Protein 9IRZ (pdb70)

Solvent-accessible surface area: 10036 Å² total; per-residue (Å²): 54,87,62,77,21,1,58,5,85,2,4,41,1,0,24,0,2,51,127,114,47,38,41,63,29,0,1,118,72,67,64,130,91,68,82,19,4,33,144,36,2,93,88,4,19,127,89,6,128,9,59,0,26,60,199,128,134,57,127,19,32,102,5,0,95,47,0,2,82,74,0,76,97,9,18,125,30,2,73,120,1,30,81,36,2,71,30,44,2,149,146,76,154,40,166,178,181,14,6,46,4,33,0,4,4,0,0,7,0,0,48,105,138,18,45,30,66,37,0,2,120,51,11,69,99,99,65,78,29,0,45,147,27,4,91,88,0,43,91,83,9,44,20,76,0,2,74,120,126,96,19,157,22,36,101,0,0,99,46,0,3,86,81,0,76,101,11,0,126,34,2,32,127,1,2,83,41,0,45,45,44,22,184,149,129

Nearest PDB structures (foldseek):
  4ihs-assembly1_B  TM=9.199E-01  e=3.749E-06  Acinetobacter baylyi ADP1
  7trv-assembly1_B  TM=8.944E-01  e=1.710E-05  Yersinia pestis CO92
  3t1b-assembly1_D  TM=8.530E-01  e=1.840E-04  Vibrio cholerae
  3isp-assembly1_A-2  TM=7.578E-01  e=2.559E-04  Mycobacterium tuberculosis H37Rv
  5ydw-assembly1_A-2  TM=8.398E-01  e=6.935E-03  Salmonella enterica subsp. enterica serovar Typhimurium

GO terms:
  GO:0001216 DNA-binding transcription activator activity (F, IDA)
  GO:2000144 positive regulation of DNA-templated transcription initiation (P, IDA)

Secondary structure (DSSP, 8-state):
----S--HHHHHHHHHHHHHSSHHHHHHHHTS-HHHHHHHHHHHHHHHT---B------B-HHHHHHHHHHHHHHHHHHHHHHHHHHHHHHTT---/----HHHHHHHHHHHHHSSHHHHHHHHTS-HHHHHHHHHHHHHHHTS--EEE--EEE-HHHHHHHHHHHHHHHHHHHHHHHHHHHHHH-

Organism: Escherichia coli (strain K12) (NCBI:txid83333)

Foldseek 3Di:
DDPPLDDLVLLLLLQLCVVVQHLCRSCVVVVHHSVVNVVSQVSSCVSVVHDFFDPVSTHGDPVVVVCNPVSVVVVVVVVVVVVVVVVVCVVVVHDD/DLPDLVLLLLLQLLLVQQHLCRSCVVVVHDSVVNVVSVVVVCVVVVHAAWDHPSIGGDPVNVCSNVVSVVVNVVVVVVVVVVVVVVVVD

Structure (mmCIF, N/CA/C/O backbone):
data_9IRZ
#
_entry.id   9IRZ
#
_cell.length_a   117.157
_cell.length_b   117.157
_cell.length_c   35.092
_cell.angle_alpha   90.000
_cell.angle_beta   90.000
_cell.angle_gamma   120.000
#
_symmetry.space_group_name_H-M   'H 3'
#
loop_
_entity.id
_entity.type
_entity.pdbx_description
1 polymer 'Probable HTH-type transcriptional regulator YhaJ'
2 non-polymer 'PHOSPHATE ION'
3 non-polymer 'CHLORIDE ION'
4 water water
#
loop_
_atom_site.group_PDB
_atom_site.id
_atom_site.type_symbol
_atom_site.label_atom_id
_atom_site.label_alt_id
_atom_site.label_comp_id
_atom_site.label_asym_id
_atom_site.label_entity_id
_atom_site.label_seq_id
_atom_site.pdbx_PDB_ins_code
_atom_site.Cartn_x
_atom_site.Cartn_y
_atom_site.Cartn_z
_atom_site.occupancy
_atom_site.B_iso_or_equiv
_atom_site.auth_seq_id
_atom_site.auth_comp_id
_atom_site.auth_asym_id
_atom_site.auth_atom_id
_atom_site.pdbx_PDB_model_num
ATOM 1 N N . ALA A 1 2 ? 13.64435 8.04073 5.13863 1.000 47.96749 2 ALA A N 1
ATOM 2 C CA . ALA A 1 2 ? 13.23937 8.75325 6.34554 1.000 49.81980 2 ALA A CA 1
ATOM 3 C C . ALA A 1 2 ? 13.52494 10.24464 6.22936 1.000 48.41963 2 ALA A C 1
ATOM 4 O O . ALA A 1 2 ? 13.72087 10.91423 7.23883 1.000 48.01135 2 ALA A O 1
ATOM 6 N N . LYS A 1 3 ? 13.52975 10.77484 5.00238 1.000 45.56979 3 LYS A N 1
ATOM 7 C CA . LYS A 1 3 ? 14.08509 12.10104 4.75213 1.000 50.90309 3 LYS A CA 1
ATOM 8 C C . LYS A 1 3 ? 13.12116 13.05327 4.05383 1.000 55.51493 3 LYS A C 1
ATOM 9 O O . LYS A 1 3 ? 13.54993 13.88147 3.24815 1.000 60.08596 3 LYS A O 1
ATOM 15 N N . GLU A 1 4 ? 11.82830 12.97863 4.34782 1.000 54.03929 4 GLU A N 1
ATOM 16 C CA . GLU A 1 4 ? 10.92363 14.04677 3.93021 1.000 52.59458 4 GLU A CA 1
ATOM 17 C C . GLU A 1 4 ? 10.84701 15.02494 5.09424 1.000 57.14699 4 GLU A C 1
ATOM 18 O O . GLU A 1 4 ? 10.18549 14.76342 6.10157 1.000 54.38810 4 GLU A O 1
ATOM 24 N N . ARG A 1 5 ? 11.53426 16.15611 4.95615 1.000 50.10254 5 ARG A N 1
ATOM 25 C CA . ARG A 1 5 ? 11.81319 17.03964 6.07778 1.000 47.75297 5 ARG A CA 1
ATOM 26 C C . ARG A 1 5 ? 10.92002 18.27322 6.11881 1.000 38.41275 5 ARG A C 1
ATOM 27 O O . ARG A 1 5 ? 11.06455 19.09113 7.03217 1.000 44.46781 5 ARG A O 1
ATOM 35 N N . ALA A 1 6 ? 9.99758 18.42566 5.16681 1.000 34.78276 6 ALA A N 1
ATOM 36 C CA . ALA A 1 6 ? 9.09652 19.57387 5.19690 1.000 30.59610 6 ALA A CA 1
ATOM 37 C C . ALA A 1 6 ? 8.16882 19.50959 6.40478 1.000 27.42537 6 ALA A C 1
ATOM 38 O O . ALA A 1 6 ? 8.02092 20.49030 7.14322 1.000 24.86151 6 ALA A O 1
ATOM 40 N N . LEU A 1 7 ? 7.55133 18.35556 6.63162 1.000 23.89602 7 LEU A N 1
ATOM 41 C CA . LEU A 1 7 ? 6.60905 18.21150 7.73217 1.000 18.58882 7 LEU A CA 1
ATOM 42 C C . LEU A 1 7 ? 7.34503 18.17766 9.06779 1.000 19.11475 7 LEU A C 1
ATOM 43 O O . LEU A 1 7 ? 8.30089 17.41579 9.24228 1.000 23.44218 7 LEU A O 1
ATOM 48 N N . THR A 1 8 ? 6.89850 19.00705 10.00898 1.000 17.87724 8 THR A N 1
ATOM 49 C CA . THR A 1 8 ? 7.40677 19.01614 11.37137 1.000 16.42089 8 THR A CA 1
ATOM 50 C C . THR A 1 8 ? 6.26932 18.72905 12.33756 1.000 17.88798 8 THR A C 1
ATOM 51 O O . THR A 1 8 ? 5.09276 18.95419 12.03238 1.000 17.71074 8 THR A O 1
ATOM 55 N N . LEU A 1 9 ? 6.63939 18.23995 13.52144 1.000 15.05438 9 LEU A N 1
ATOM 56 C CA . LEU A 1 9 ? 5.66068 18.10051 14.59065 1.000 15.40160 9 LEU A CA 1
ATOM 57 C C . LEU A 1 9 ? 5.12132 19.45973 15.01302 1.000 17.96678 9 LEU A C 1
ATOM 58 O O . LEU A 1 9 ? 3.94305 19.58170 15.36237 1.000 14.37626 9 LEU A O 1
ATOM 63 N N . GLU A 1 10 ? 5.95478 20.50120 14.96124 1.000 14.72443 10 GLU A N 1
ATOM 64 C CA . GLU A 1 10 ? 5.46881 21.82061 15.34789 1.000 17.69844 10 GLU A CA 1
ATOM 65 C C . GLU A 1 10 ? 4.38057 22.29413 14.39214 1.000 16.92168 10 GLU A C 1
ATOM 66 O O . GLU A 1 10 ? 3.38752 22.89157 14.82255 1.000 17.73205 10 GLU A O 1
ATOM 72 N N . ALA A 1 11 ? 4.54417 22.02553 13.09440 1.000 16.56177 11 ALA A N 1
ATOM 73 C CA . ALA A 1 11 ? 3.51178 22.39368 12.13109 1.000 13.75962 11 ALA A CA 1
ATOM 74 C C . ALA A 1 11 ? 2.22787 21.62217 12.39098 1.000 17.86172 11 ALA A C 1
ATOM 75 O O . ALA A 1 11 ? 1.12857 22.16977 12.25251 1.000 13.43856 11 ALA A O 1
ATOM 77 N N . LEU A 1 12 ? 2.34679 20.34931 12.77892 1.000 12.37574 12 LEU A N 1
ATOM 78 C CA . LEU A 1 12 ? 1.16412 19.57896 13.14181 1.000 12.70310 12 LEU A CA 1
ATOM 79 C C . LEU A 1 12 ? 0.50496 20.14209 14.39159 1.000 15.48977 12 LEU A C 1
ATOM 80 O O . LEU A 1 12 ? -0.72678 20.14418 14.49741 1.000 15.96015 12 LEU A O 1
ATOM 85 N N . ARG A 1 13 ? 1.30267 20.64274 15.33761 1.000 16.18282 13 ARG A N 1
ATOM 86 C CA . ARG A 1 13 ? 0.72297 21.24570 16.53196 1.000 13.26633 13 ARG A CA 1
ATOM 87 C C . ARG A 1 13 ? 0.00978 22.55326 16.20225 1.000 16.76528 13 ARG A C 1
ATOM 88 O O . ARG A 1 13 ? -1.01798 22.87134 16.81082 1.000 15.13451 13 ARG A O 1
ATOM 96 N N . VAL A 1 14 ? 0.53881 23.32540 15.24576 1.000 13.44121 14 VAL A N 1
ATOM 97 C CA . VAL A 1 14 ? -0.15889 24.52872 14.78846 1.000 16.45438 14 VAL A CA 1
ATOM 98 C C . VAL A 1 14 ? -1.50104 24.15070 14.18196 1.000 13.63248 14 VAL A C 1
ATOM 99 O O . VAL A 1 14 ? -2.53026 24.78459 14.44193 1.000 15.12611 14 VAL A O 1
ATOM 103 N N . MET A 1 15 ? -1.49835 23.09759 13.37329 1.000 13.52713 15 MET A N 1
ATOM 104 C CA . MET A 1 15 ? -2.70040 22.58656 12.73531 1.000 12.96761 15 MET A CA 1
ATOM 105 C C . MET A 1 15 ? -3.73670 22.18695 13.78079 1.000 14.74203 15 MET A C 1
ATOM 106 O O . MET A 1 15 ? -4.92052 22.53422 13.66913 1.000 14.95412 15 MET A O 1
ATOM 111 N N . ASP A 1 16 ? -3.29200 21.46808 14.81820 1.000 13.95384 16 ASP A N 1
ATOM 112 C CA . ASP A 1 16 ? -4.17918 21.02995 15.89370 1.000 17.12408 16 ASP A CA 1
ATOM 113 C C . ASP A 1 16 ? -4.79408 22.21748 16.61895 1.000 16.60390 16 ASP A C 1
ATOM 114 O O . ASP A 1 16 ? -5.98995 22.21496 16.93136 1.000 17.21702 16 ASP A O 1
ATOM 119 N N . ALA A 1 17 ? -3.98691 23.24004 16.90519 1.000 15.73194 17 ALA A N 1
ATOM 120 C CA . ALA A 1 17 ? -4.49798 24.39439 17.63309 1.000 17.27554 17 ALA A CA 1
ATOM 121 C C . ALA A 1 17 ? -5.47873 25.19127 16.78412 1.000 18.47641 17 ALA A C 1
ATOM 122 O O . ALA A 1 17 ? -6.48860 25.68583 17.29716 1.000 19.95552 17 ALA A O 1
ATOM 124 N N . ILE A 1 18 ? -5.20859 25.32103 15.48227 1.000 15.73169 18 ILE A N 1
ATOM 125 C CA . ILE A 1 18 ? -6.14352 26.03403 14.61616 1.000 19.17369 18 ILE A CA 1
ATOM 126 C C . ILE A 1 18 ? -7.48938 25.32196 14.59638 1.000 22.26502 18 ILE A C 1
ATOM 127 O O . ILE A 1 18 ? -8.54823 25.96009 14.64735 1.000 19.17011 18 ILE A O 1
ATOM 132 N N . ASP A 1 19 ? -7.47028 23.98961 14.55046 1.000 17.08796 19 ASP A N 1
ATOM 133 C CA . ASP A 1 19 ? -8.71732 23.22886 14.54885 1.000 18.71461 19 ASP A CA 1
ATOM 134 C C . ASP A 1 19 ? -9.45965 23.36848 15.87354 1.000 19.92406 19 ASP A C 1
ATOM 135 O O . ASP A 1 19 ? -10.66393 23.64898 15.89417 1.000 20.62268 19 ASP A O 1
ATOM 140 N N . ARG A 1 20 ? -8.75812 23.16928 16.99217 1.000 18.10631 20 ARG A N 1
ATOM 141 C CA . ARG A 1 20 ? -9.42041 23.17856 18.29402 1.000 23.35991 20 ARG A CA 1
ATOM 142 C C . ARG A 1 20 ? -9.96022 24.56051 18.63260 1.000 24.70164 20 ARG A C 1
ATOM 143 O O . ARG A 1 20 ? -11.08971 24.69000 19.12021 1.000 31.45667 20 ARG A O 1
ATOM 151 N N . ARG A 1 21 ? -9.16606 25.60311 18.39280 1.000 21.92761 21 ARG A N 1
ATOM 152 C CA . ARG A 1 21 ? -9.54647 26.95205 18.78948 1.000 25.84892 21 ARG A CA 1
ATOM 153 C C . ARG A 1 21 ? -10.36281 27.68546 17.73653 1.000 28.61675 21 ARG A C 1
ATOM 154 O O . ARG A 1 21 ? -10.98231 28.70602 18.05905 1.000 29.50689 21 ARG A O 1
ATOM 162 N N . GLY A 1 22 ? -10.37711 27.20081 16.49592 1.000 26.43612 22 GLY A N 1
ATOM 163 C CA . GLY A 1 22 ? -11.29283 27.69226 15.48840 1.000 28.02196 22 GLY A CA 1
ATOM 164 C C . GLY A 1 22 ? -10.79699 28.84503 14.64290 1.000 32.00395 22 GLY A C 1
ATOM 165 O O . GLY A 1 22 ? -11.49434 29.23990 13.69865 1.000 34.78843 22 GLY A O 1
ATOM 166 N N . SER A 1 23 ? -9.62292 29.39650 14.93603 1.000 29.66088 23 SER A N 1
ATOM 167 C CA . SER A 1 23 ? -9.11134 30.51766 14.16284 1.000 33.48157 23 SER A CA 1
ATOM 168 C C . SER A 1 23 ? -7.59874 30.56194 14.29477 1.000 26.25378 23 SER A C 1
ATOM 169 O O . SER A 1 23 ? -7.02786 30.06227 15.26702 1.000 28.02677 23 SER A O 1
ATOM 172 N N . PHE A 1 24 ? -6.95448 31.16447 13.29220 1.000 24.82719 24 PHE A N 1
ATOM 173 C CA . PHE A 1 24 ? -5.52599 31.43407 13.40381 1.000 26.66697 24 PHE A CA 1
ATOM 174 C C . PHE A 1 24 ? -5.23541 32.34398 14.59301 1.000 25.34491 24 PHE A C 1
ATOM 175 O O . PHE A 1 24 ? -4.22208 32.17691 15.28065 1.000 23.06794 24 PHE A O 1
ATOM 183 N N . ALA A 1 25 ? -6.11966 33.30944 14.85379 1.000 32.05259 25 ALA A N 1
ATOM 184 C CA . ALA A 1 25 ? -5.87385 34.28082 15.91650 1.000 28.90266 25 ALA A CA 1
ATOM 185 C C . ALA A 1 25 ? -5.86438 33.61664 17.28755 1.000 29.33957 25 ALA A C 1
ATOM 186 O O . ALA A 1 25 ? -4.94854 33.83901 18.08849 1.000 26.76156 25 ALA A O 1
ATOM 188 N N . ALA A 1 26 ? -6.88005 32.79996 17.57944 1.000 27.98342 26 ALA A N 1
ATOM 189 C CA . ALA A 1 26 ? -6.94879 32.14839 18.88396 1.000 28.78775 26 ALA A CA 1
ATOM 190 C C . ALA A 1 26 ? -5.86695 31.08521 19.03353 1.000 23.15404 26 ALA A C 1
ATOM 191 O O . ALA A 1 26 ? -5.31276 30.90656 20.12448 1.000 24.27304 26 ALA A O 1
ATOM 193 N N . ALA A 1 27 ? -5.55928 30.36028 17.95392 1.000 22.97299 27 ALA A N 1
ATOM 194 C CA . ALA A 1 27 ? -4.46396 29.39591 18.00811 1.000 19.80344 27 ALA A CA 1
ATOM 195 C C . ALA A 1 27 ? -3.13561 30.09014 18.27800 1.000 18.74207 27 ALA A C 1
ATOM 196 O O . ALA A 1 27 ? -2.32220 29.60562 19.07348 1.000 21.37922 27 ALA A O 1
ATOM 198 N N . ALA A 1 28 ? -2.89760 31.22854 17.62326 1.000 18.76899 28 ALA A N 1
ATOM 199 C CA . ALA A 1 28 ? -1.66487 31.97223 17.86317 1.000 20.17094 28 ALA A CA 1
ATOM 200 C C . ALA A 1 28 ? -1.59252 32.45439 19.30374 1.000 21.58243 28 ALA A C 1
ATOM 201 O O . ALA A 1 28 ? -0.52864 32.40568 19.93419 1.000 20.36385 28 ALA A O 1
ATOM 203 N N . ASP A 1 29 ? -2.71918 32.92582 19.83629 1.000 23.92694 29 ASP A N 1
ATOM 204 C CA . ASP A 1 29 ? -2.78943 33.29261 21.24534 1.000 26.64191 29 ASP A CA 1
ATOM 205 C C . ASP A 1 29 ? -2.39698 32.11681 22.13076 1.000 23.75428 29 ASP A C 1
ATOM 206 O O . ASP A 1 29 ? -1.61659 32.26906 23.07640 1.000 27.18276 29 ASP A O 1
ATOM 211 N N . GLU A 1 30 ? -2.92146 30.92601 21.82502 1.000 23.37681 30 GLU A N 1
ATOM 212 C CA . GLU A 1 30 ? -2.60590 29.75015 22.63022 1.000 25.93721 30 GLU A CA 1
ATOM 213 C C . GLU A 1 30 ? -1.12263 29.41580 22.57497 1.000 25.96924 30 GLU A C 1
ATOM 214 O O . GLU A 1 30 ? -0.52006 29.06934 23.59813 1.000 23.48899 30 GLU A O 1
ATOM 220 N N . LEU A 1 31 ? -0.51343 29.52165 21.39573 1.000 19.87677 31 LEU A N 1
ATOM 221 C CA . LEU A 1 31 ? 0.87304 29.12119 21.20309 1.000 18.28723 31 LEU A CA 1
ATOM 222 C C . LEU A 1 31 ? 1.87085 30.21707 21.55645 1.000 20.05002 31 LEU A C 1
ATOM 223 O O . LEU A 1 31 ? 3.08020 29.97092 21.49978 1.000 23.93652 31 LEU A O 1
ATOM 228 N N . GLY A 1 32 ? 1.40273 31.40868 21.91136 1.000 22.09073 32 GLY A N 1
ATOM 229 C CA . GLY A 1 32 ? 2.29990 32.50803 22.23565 1.000 21.49807 32 GLY A CA 1
ATOM 230 C C . GLY A 1 32 ? 3.04864 33.07479 21.04855 1.000 26.54330 32 GLY A C 1
ATOM 231 O O . GLY A 1 32 ? 4.22417 33.44143 21.17868 1.000 25.30019 32 GLY A O 1
ATOM 232 N N . ARG A 1 33 ? 2.39754 33.15362 19.89132 1.000 18.80560 33 ARG A N 1
ATOM 233 C CA . ARG A 1 33 ? 3.01945 33.62615 18.66556 1.000 20.45146 33 ARG A CA 1
ATOM 234 C C . ARG A 1 33 ? 2.11257 34.66712 18.02360 1.000 18.34447 33 ARG A C 1
ATOM 235 O O . ARG A 1 33 ? 0.93137 34.77162 18.35716 1.000 20.60626 33 ARG A O 1
ATOM 243 N N . VAL A 1 34 ? 2.66741 35.44656 17.09824 1.000 19.84885 34 VAL A N 1
ATOM 244 C CA . VAL A 1 34 ? 1.83674 36.38153 16.34083 1.000 22.33842 34 VAL A CA 1
ATOM 245 C C . VAL A 1 34 ? 1.10976 35.57412 15.27128 1.000 19.87256 34 VAL A C 1
ATOM 246 O O . VAL A 1 34 ? 1.64206 34.56039 14.80011 1.000 17.96639 34 VAL A O 1
ATOM 250 N N . PRO A 1 35 ? -0.10480 35.96088 14.87588 1.000 19.25829 35 PRO A N 1
ATOM 251 C CA . PRO A 1 35 ? -0.86295 35.11838 13.93624 1.000 20.56380 35 PRO A CA 1
ATOM 252 C C . PRO A 1 35 ? -0.15746 34.89096 12.61306 1.000 20.22890 35 PRO A C 1
ATOM 253 O O . PRO A 1 35 ? -0.29303 33.80788 12.03249 1.000 16.79106 35 PRO A O 1
ATOM 257 N N . SER A 1 36 ? 0.60801 35.86423 12.11813 1.000 18.88211 36 SER A N 1
ATOM 258 C CA . SER A 1 36 ? 1.26865 35.65996 10.83595 1.000 20.40003 36 SER A CA 1
ATOM 259 C C . SER A 1 36 ? 2.42429 34.67203 10.93224 1.000 17.16770 36 SER A C 1
ATOM 260 O O . SER A 1 36 ? 2.86524 34.15476 9.90103 1.000 18.78683 36 SER A O 1
ATOM 263 N N . ALA A 1 37 ? 2.92098 34.38911 12.13859 1.000 16.08666 37 ALA A N 1
ATOM 264 C CA . ALA A 1 37 ? 3.89834 33.31529 12.27917 1.000 17.89885 37 ALA A CA 1
ATOM 265 C C . ALA A 1 37 ? 3.26566 31.96558 11.97515 1.000 17.04193 37 ALA A C 1
ATOM 266 O O . ALA A 1 37 ? 3.90041 31.09597 11.36362 1.000 17.81413 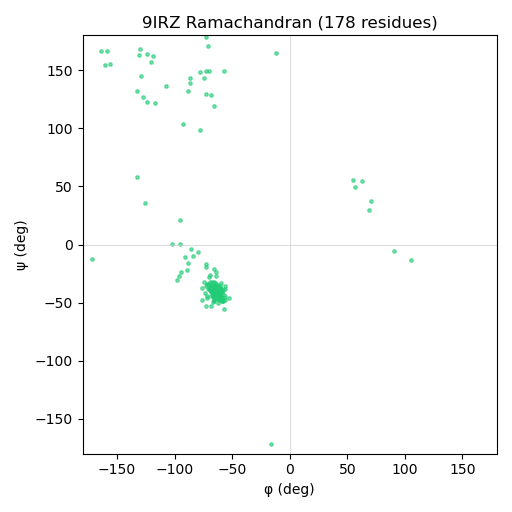37 ALA A O 1
ATOM 268 N N . LEU A 1 38 ? 2.01578 31.77371 12.39976 1.000 16.17759 38 LEU A N 1
ATOM 269 C CA . LEU A 1 38 ? 1.31439 30.53224 12.09663 1.000 16.86159 38 LEU A CA 1
ATOM 270 C C . LEU A 1 38 ? 0.99027 30.44377 10.61405 1.000 17.30229 38 LEU A C 1
ATOM 271 O O . LEU A 1 38 ? 1.09093 29.36876 10.01201 1.000 15.53121 38 LEU A O 1
ATOM 276 N N . SER A 1 39 ? 0.59757 31.57092 10.01303 1.000 15.49207 39 SER A N 1
ATOM 277 C CA . SER A 1 39 ? 0.38394 31.61605 8.57134 1.000 17.56178 39 SER A CA 1
ATOM 278 C C . SER A 1 39 ? 1.65112 31.24276 7.81595 1.000 18.71170 39 SER A C 1
ATOM 279 O O . SER A 1 39 ? 1.59220 30.53450 6.80502 1.000 15.74890 39 SER A O 1
ATOM 282 N N . TYR A 1 40 ? 2.80926 31.71044 8.28899 1.000 14.40605 40 TYR A N 1
ATOM 283 C CA . TYR A 1 40 ? 4.05817 31.39178 7.60402 1.000 16.93146 40 TYR A CA 1
ATOM 284 C C . TYR A 1 40 ? 4.36506 29.90054 7.68780 1.000 16.77090 40 TYR A C 1
ATOM 285 O O . TYR A 1 40 ? 4.71606 29.27293 6.68164 1.000 17.09255 40 TYR A O 1
ATOM 294 N N . THR A 1 41 ? 4.24703 29.31777 8.88438 1.000 16.84671 41 THR A N 1
ATOM 295 C CA . THR A 1 41 ? 4.52198 27.89017 9.04573 1.000 17.40154 41 THR A CA 1
ATOM 296 C C . THR A 1 41 ? 3.62354 27.04799 8.14647 1.000 17.26533 41 THR A C 1
ATOM 297 O O . THR A 1 41 ? 4.08249 26.08096 7.52284 1.000 18.49799 41 THR A O 1
ATOM 301 N N . MET A 1 42 ? 2.34121 27.40857 8.06231 1.000 14.75660 42 MET A N 1
ATOM 302 C CA . MET A 1 42 ? 1.40499 26.69933 7.19508 1.000 14.67188 42 MET A CA 1
ATOM 303 C C . MET A 1 42 ? 1.75110 26.87980 5.72395 1.000 17.18637 42 MET A C 1
ATOM 304 O O . MET A 1 42 ? 1.75131 25.91356 4.95146 1.000 14.97532 42 MET A O 1
ATOM 309 N N . GLN A 1 43 ? 2.05554 28.10852 5.31704 1.000 14.83464 43 GLN A N 1
ATOM 310 C CA . GLN A 1 43 ? 2.27433 28.37263 3.90114 1.000 17.05541 43 GLN A CA 1
ATOM 311 C C . GLN A 1 43 ? 3.61469 27.82762 3.42606 1.000 15.84994 43 GLN A C 1
ATOM 312 O O . GLN A 1 43 ? 3.73279 27.40271 2.27209 1.000 19.75606 43 GLN A O 1
ATOM 318 N N . LYS A 1 44 ? 4.62911 27.81607 4.29260 1.000 17.94244 44 LYS A N 1
ATOM 319 C CA . LYS A 1 44 ? 5.90128 27.21361 3.90987 1.000 18.45556 44 LYS A CA 1
ATOM 320 C C . LYS A 1 44 ? 5.74799 25.71154 3.69551 1.000 17.94723 44 LYS A C 1
ATOM 321 O O . LYS A 1 44 ? 6.36358 25.13889 2.78950 1.000 19.14869 44 LYS A O 1
ATOM 327 N N . LEU A 1 45 ? 4.91871 25.06132 4.51172 1.000 15.61610 45 LEU A N 1
ATOM 328 C CA . LEU A 1 45 ? 4.66469 23.63480 4.33442 1.000 19.25842 45 LEU A CA 1
ATOM 329 C C . LEU A 1 45 ? 3.88994 23.36526 3.05059 1.000 18.93538 45 LEU A C 1
ATOM 330 O O . LEU A 1 45 ? 4.21348 22.42833 2.30882 1.000 17.98966 45 LEU A O 1
ATOM 335 N N . GLU A 1 46 ? 2.85571 24.16915 2.78130 1.000 15.25471 46 GLU A N 1
ATOM 336 C CA . GLU A 1 46 ? 2.12320 24.07677 1.51853 1.000 18.90120 46 GLU A CA 1
ATOM 337 C C . GLU A 1 46 ? 3.06574 24.15030 0.32859 1.000 19.23560 46 GLU A C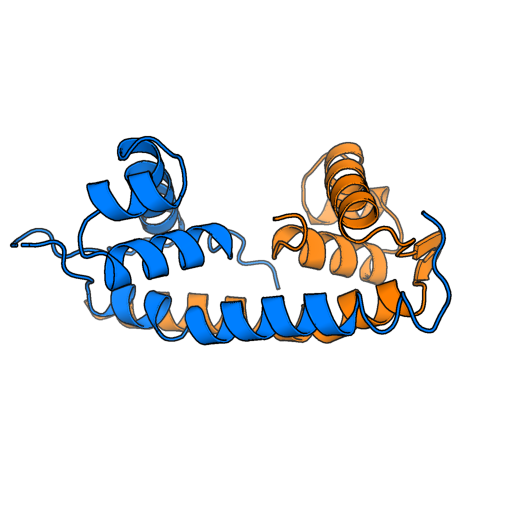 1
ATOM 338 O O . GLU A 1 46 ? 2.95668 23.37725 -0.63116 1.000 23.28896 46 GLU A O 1
ATOM 344 N N . GLU A 1 47 ? 3.98873 25.10413 0.37216 1.000 16.57440 47 GLU A N 1
ATOM 345 C CA . GLU A 1 47 ? 4.88090 25.33359 -0.75163 1.000 14.55385 47 GLU A CA 1
ATOM 346 C C . GLU A 1 47 ? 5.88968 24.20284 -0.89189 1.000 19.12084 47 GLU A C 1
ATOM 347 O O . GLU A 1 47 ? 6.22067 23.79347 -2.00946 1.000 22.20607 47 GLU A O 1
ATOM 353 N N . GLU A 1 48 ? 6.38691 23.68216 0.23074 1.000 20.10827 48 GLU A N 1
ATOM 354 C CA . GLU A 1 48 ? 7.34642 22.58618 0.16234 1.000 17.31530 48 GLU A CA 1
ATOM 355 C C . GLU A 1 48 ? 6.68551 21.28607 -0.27463 1.000 22.11311 48 GLU A C 1
ATOM 356 O O . GLU A 1 48 ? 7.31041 20.48486 -0.98017 1.000 22.96673 48 GLU A O 1
ATOM 362 N N . LEU A 1 49 ? 5.43068 21.06169 0.11853 1.000 16.39419 49 LEU A N 1
ATOM 363 C CA . LEU A 1 49 ? 4.72034 19.84483 -0.25416 1.000 21.91189 49 LEU A CA 1
ATOM 364 C C . LEU A 1 49 ? 3.92741 19.98246 -1.54689 1.000 23.41764 49 LEU A C 1
ATOM 365 O O . LEU A 1 49 ? 3.45730 18.96727 -2.07371 1.000 23.64838 49 LEU A O 1
ATOM 370 N N . ASP A 1 50 ? 3.78637 21.20418 -2.06821 1.000 20.36352 50 ASP A N 1
ATOM 371 C CA . ASP A 1 50 ? 2.92561 21.50749 -3.21397 1.000 18.77120 50 ASP A CA 1
ATOM 372 C C . ASP A 1 50 ? 1.48637 21.07454 -2.93071 1.000 20.89078 50 ASP A C 1
ATOM 373 O O . ASP A 1 50 ? 0.84411 20.38656 -3.72688 1.000 23.84852 50 ASP A O 1
ATOM 378 N N . VAL A 1 51 ? 0.98389 21.47873 -1.76262 1.000 19.82326 51 VAL A N 1
ATOM 379 C CA . VAL A 1 51 ? -0.38091 21.19601 -1.34415 1.000 18.84673 51 VAL A CA 1
ATOM 380 C C . VAL A 1 51 ? -1.02563 22.49874 -0.88716 1.000 17.82423 51 VAL A C 1
ATOM 381 O O . VAL A 1 51 ? -0.35969 23.51699 -0.70446 1.000 19.27989 51 VAL A O 1
ATOM 385 N N . VAL A 1 52 ? -2.34255 22.45267 -0.70747 1.000 15.21423 52 VAL A N 1
ATOM 386 C CA . VAL A 1 52 ? -3.10913 23.55859 -0.14037 1.000 17.87577 52 VAL A CA 1
ATOM 387 C C . VAL A 1 52 ? -3.85985 23.02046 1.06506 1.000 16.42039 52 VAL A C 1
ATOM 388 O O . VAL A 1 52 ? -4.64773 22.07302 0.93824 1.000 18.05995 52 VAL A O 1
ATOM 392 N N . LEU A 1 53 ? -3.63092 23.63483 2.22866 1.000 17.55809 53 LEU A N 1
ATOM 393 C CA . LEU A 1 53 ? -4.14212 23.11123 3.48811 1.000 13.32405 53 LEU A CA 1
ATOM 394 C C . LEU A 1 53 ? -5.47169 23.71425 3.90749 1.000 17.64312 53 LEU A C 1
ATOM 395 O O . LEU A 1 53 ? -6.20134 23.08382 4.68051 1.000 18.14294 53 LEU A O 1
ATOM 400 N N . PHE A 1 54 ? -5.80308 24.91259 3.43861 1.000 16.25754 54 PHE A N 1
ATOM 401 C CA . PHE A 1 54 ? -6.98307 25.60239 3.92980 1.000 16.16120 54 PHE A CA 1
ATOM 402 C C . PHE A 1 54 ? -7.84926 26.05950 2.76785 1.000 21.98448 54 PHE A C 1
ATOM 403 O O . PHE A 1 54 ? -7.34485 26.41716 1.69757 1.000 21.92199 54 PHE A O 1
ATOM 411 N N . ASP A 1 55 ? -9.15898 26.01447 2.98723 1.000 21.47325 55 ASP A N 1
ATOM 412 C CA . ASP A 1 55 ? -10.11309 26.38094 1.95314 1.000 26.98312 55 ASP A CA 1
ATOM 413 C C . ASP A 1 55 ? -10.01830 27.87671 1.68970 1.000 35.67664 55 ASP A C 1
ATOM 414 O O . ASP A 1 55 ? -10.06983 28.68699 2.62027 1.000 41.03796 55 ASP A 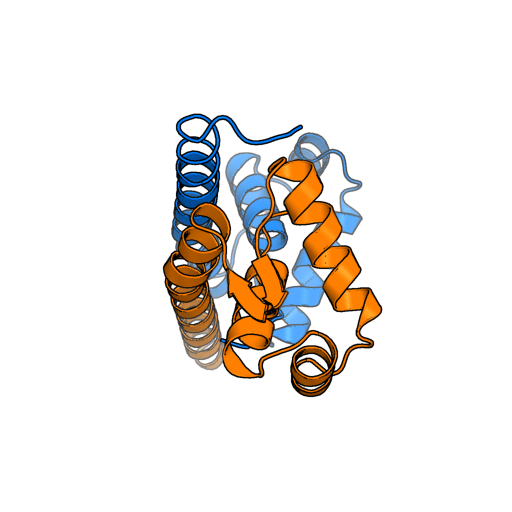O 1
ATOM 419 N N . ARG A 1 56 ? -9.87082 28.24271 0.41758 1.000 41.45633 56 ARG A N 1
ATOM 420 C CA . ARG A 1 56 ? -9.71652 29.63417 0.02346 1.000 42.18338 56 ARG A CA 1
ATOM 421 C C . ARG A 1 56 ? -11.03917 30.27939 -0.38053 1.000 51.24702 56 ARG A C 1
ATOM 422 O O . ARG A 1 56 ? -11.03757 31.29926 -1.08035 1.000 53.44410 56 ARG A O 1
ATOM 430 N N . SER A 1 57 ? -12.16002 29.71061 0.05403 1.000 52.36514 57 SER A N 1
ATOM 431 C CA . SER A 1 57 ? -13.46246 30.35339 -0.06502 1.000 48.53594 57 SER A CA 1
ATOM 432 C C . SER A 1 57 ? -14.19624 30.25482 1.26850 1.000 48.60641 57 SER A C 1
ATOM 433 O O . SER A 1 57 ? -13.62892 29.80535 2.26610 1.000 47.41278 57 SER A O 1
ATOM 436 N N . ARG A 1 60 ? -15.38037 30.89790 7.30926 1.000 50.29929 60 ARG A N 1
ATOM 437 C CA . ARG A 1 60 ? -14.54666 30.55665 8.45758 1.000 55.80098 60 ARG A CA 1
ATOM 438 C C . ARG A 1 60 ? -13.35554 29.70101 8.03594 1.000 38.78603 60 ARG A C 1
ATOM 439 O O . ARG A 1 60 ? -13.33706 29.15228 6.93582 1.000 47.86407 60 ARG A O 1
ATOM 441 N N . THR A 1 61 ? -12.36486 29.59442 8.91921 1.000 37.93335 61 THR A N 1
ATOM 442 C CA . THR A 1 61 ? -11.17233 28.80387 8.63346 1.000 40.05112 61 THR A CA 1
ATOM 443 C C . THR A 1 61 ? -11.53785 27.32925 8.51907 1.000 32.28993 61 THR A C 1
ATOM 444 O O . THR A 1 61 ? -12.02339 26.72659 9.48212 1.000 30.25502 61 THR A O 1
ATOM 448 N N . LYS A 1 62 ? -11.28750 26.74771 7.34725 1.000 25.33840 62 LYS A N 1
ATOM 449 C CA . LYS A 1 62 ? -11.67129 25.37704 7.04288 1.000 29.37448 62 LYS A CA 1
ATOM 450 C C . LYS A 1 62 ? -10.48398 24.65535 6.42709 1.000 22.18009 62 LYS A C 1
ATOM 451 O O . LYS A 1 62 ? -9.84382 25.18535 5.51558 1.000 22.91415 62 LYS A O 1
ATOM 457 N N . PHE A 1 63 ? -10.19367 23.45260 6.91573 1.000 19.76559 63 PHE A N 1
ATOM 458 C CA . PHE A 1 63 ? -9.15257 22.64304 6.29862 1.000 17.21983 63 PHE A CA 1
ATOM 459 C C . PHE A 1 63 ? -9.65102 22.07028 4.97738 1.000 19.03538 63 PHE A C 1
ATOM 460 O O . PHE A 1 63 ? -10.82236 21.70327 4.84846 1.000 17.85878 63 PHE A O 1
ATOM 468 N N . THR A 1 64 ? -8.752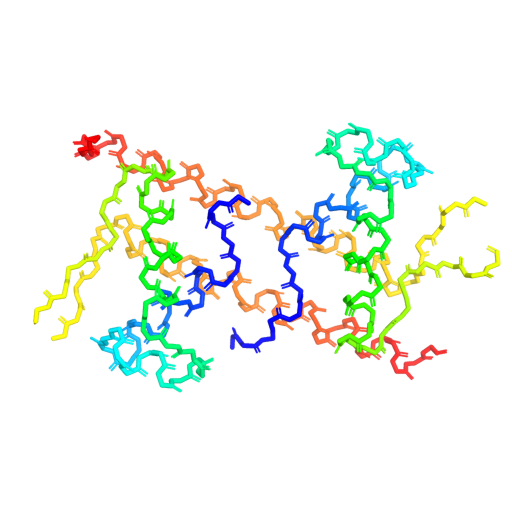75 21.98608 3.99800 1.000 15.46302 64 THR A N 1
ATOM 469 C CA . THR A 1 64 ? -9.01525 21.18880 2.80687 1.000 17.63260 64 THR A CA 1
ATOM 470 C C . THR A 1 64 ? -8.96679 19.70411 3.15644 1.000 16.91551 64 THR A C 1
ATOM 471 O O . THR A 1 64 ? -8.56835 19.31421 4.25279 1.000 17.17272 64 THR A O 1
ATOM 475 N N . ASN A 1 65 ? -9.37421 18.86294 2.20043 1.000 16.78673 65 ASN A N 1
ATOM 476 C CA . ASN A 1 65 ? -9.29898 17.41971 2.42203 1.000 19.77871 65 ASN A CA 1
ATOM 477 C C . ASN A 1 65 ? -7.86040 16.97661 2.66720 1.000 16.36630 65 ASN A C 1
ATOM 478 O O . ASN A 1 65 ? -7.60954 16.07133 3.47299 1.000 16.91674 65 ASN A O 1
ATOM 483 N N . VAL A 1 66 ? -6.90331 17.61045 1.98766 1.000 14.02991 66 VAL A N 1
ATOM 484 C CA . VAL A 1 66 ? -5.49282 17.31236 2.21997 1.000 13.43402 66 VAL A CA 1
ATOM 485 C C . VAL A 1 66 ? -5.05408 17.85727 3.56979 1.000 14.72305 66 VAL A C 1
ATOM 486 O O . VAL A 1 66 ? -4.35274 17.18467 4.33380 1.000 14.51010 66 VAL A O 1
ATOM 490 N N . GLY A 1 67 ? -5.42225 19.10296 3.86295 1.000 14.42910 67 GLY A N 1
ATOM 491 C CA . GLY A 1 67 ? -5.13716 19.64155 5.18156 1.000 17.15055 67 GLY A CA 1
ATOM 492 C C . GLY A 1 67 ? -5.72387 18.78472 6.28451 1.000 16.52381 67 GLY A C 1
ATOM 493 O O . GLY A 1 67 ? -5.09794 18.57546 7.32731 1.000 17.42955 67 GLY A O 1
ATOM 494 N N . ARG A 1 68 ? -6.92576 18.25525 6.06198 1.000 14.26572 68 ARG A N 1
ATOM 495 C CA . ARG A 1 68 ? -7.55511 17.46509 7.10692 1.000 14.93191 68 ARG A CA 1
ATOM 496 C C . ARG A 1 68 ? -6.86124 16.12048 7.29267 1.000 14.56801 68 ARG A C 1
ATOM 497 O O . ARG A 1 68 ? -6.78619 15.61485 8.42038 1.000 14.06007 68 ARG A O 1
ATOM 505 N N . MET A 1 69 ? -6.33949 15.51826 6.22302 1.000 13.90046 69 MET A N 1
ATOM 506 C CA . MET A 1 69 ? -5.64508 14.25523 6.44401 1.000 13.47719 69 MET A CA 1
ATOM 507 C C . MET A 1 69 ? -4.35262 14.49183 7.21927 1.000 13.21185 69 MET A C 1
ATOM 508 O O . MET A 1 69 ? -4.00140 13.70382 8.10416 1.000 15.41085 69 MET A O 1
ATOM 513 N N . LEU A 1 70 ? -3.66790 15.60961 6.95746 1.000 14.26213 70 LEU A N 1
ATOM 514 C CA . LEU A 1 70 ? -2.47431 15.93320 7.74151 1.000 13.76377 70 LEU A CA 1
ATOM 515 C C . LEU A 1 70 ? -2.82502 16.24732 9.19419 1.000 14.66960 70 LEU A C 1
ATOM 516 O O . LEU A 1 70 ? -2.12353 15.81115 10.11948 1.000 14.02505 70 LEU A O 1
ATOM 521 N N . LEU A 1 71 ? -3.89700 17.01141 9.41461 1.000 13.30488 71 LEU A N 1
ATOM 522 C CA . LEU A 1 71 ? -4.34808 17.30183 10.77304 1.000 12.98411 71 LEU A CA 1
ATOM 523 C C . LEU A 1 71 ? -4.63246 16.02009 11.54809 1.000 14.73232 71 LEU A C 1
ATOM 524 O O . LEU A 1 71 ? -4.06101 15.78556 12.61991 1.000 14.63548 71 LEU A O 1
ATOM 529 N N . GLU A 1 72 ? -5.50427 15.16742 11.00460 1.000 13.51285 72 GLU A N 1
ATOM 530 C CA . GLU A 1 72 ? -6.02535 14.03513 11.76660 1.000 14.50012 72 GLU A CA 1
ATOM 531 C C . GLU A 1 72 ? -4.97036 12.95203 11.95701 1.000 13.88500 72 GLU A C 1
ATOM 532 O O . GLU A 1 72 ? -4.72284 12.50588 13.08195 1.000 17.98110 72 GLU A O 1
ATOM 538 N N . ARG A 1 73 ? -4.35423 12.49324 10.86840 1.000 14.78069 73 ARG A N 1
ATOM 539 C CA A ARG A 1 73 ? -3.30426 11.49356 11.00308 0.506 15.65356 73 ARG A CA 1
ATOM 540 C CA B ARG A 1 73 ? -3.29631 11.49811 10.98523 0.494 15.78870 73 ARG A CA 1
ATOM 541 C C . ARG A 1 73 ? -2.05027 12.07285 11.64230 1.000 15.66726 73 ARG A C 1
ATOM 542 O O . ARG A 1 73 ? -1.25097 11.31585 12.20181 1.000 17.08713 73 ARG A O 1
ATOM 557 N N . GLY A 1 74 ? -1.87529 13.39510 11.59145 1.000 13.82981 74 GLY A N 1
ATOM 558 C CA . GLY A 1 74 ? -0.76020 14.01520 12.28330 1.000 14.43857 74 GLY A CA 1
ATOM 559 C C . GLY A 1 74 ? -0.91972 13.98494 13.78939 1.000 15.52872 74 GLY A C 1
ATOM 560 O O . GLY A 1 74 ? 0.07089 13.96555 14.51978 1.000 15.00466 74 GLY A O 1
ATOM 561 N N . ARG A 1 75 ? -2.16148 13.96605 14.27722 1.000 13.65084 75 ARG A N 1
ATOM 562 C CA . ARG A 1 75 ? -2.36763 13.83724 15.71511 1.000 15.04568 75 ARG A CA 1
ATOM 563 C C . ARG A 1 75 ? -1.90292 12.47891 16.22178 1.000 18.19257 75 ARG A C 1
ATOM 564 O O . ARG A 1 75 ? -1.43864 12.37268 17.36294 1.000 16.74418 75 ARG A O 1
ATOM 572 N N . VAL A 1 76 ? -2.01211 11.43774 15.39087 1.000 16.56800 76 VAL A N 1
ATOM 573 C CA . VAL A 1 76 ? -1.46199 10.13406 15.75482 1.000 17.45103 76 VAL A CA 1
ATOM 574 C C . VAL A 1 76 ? 0.04352 10.23544 15.94421 1.000 16.39514 76 VAL A C 1
ATOM 575 O O . VAL A 1 76 ? 0.60671 9.66804 16.89139 1.000 17.50670 76 VAL A O 1
ATOM 579 N N . LEU A 1 77 ? 0.71736 10.95245 15.03853 1.000 14.42443 77 LEU A N 1
ATOM 580 C CA . LEU A 1 77 ? 2.15156 11.18087 15.17758 1.000 17.10917 77 LEU A CA 1
ATOM 581 C C . LEU A 1 77 ? 2.46040 11.97510 16.43706 1.000 15.20032 77 LEU A C 1
ATOM 582 O O . LEU A 1 77 ? 3.41615 11.66428 17.15703 1.000 15.98034 77 LEU A O 1
ATOM 587 N N . LEU A 1 78 ? 1.67460 13.01950 16.70913 1.000 12.66155 78 LEU A N 1
ATOM 588 C CA . LEU A 1 78 ? 1.90554 13.81377 17.91033 1.000 14.54928 78 LEU A CA 1
ATOM 589 C C . LEU A 1 78 ? 1.77776 12.96067 19.16541 1.000 18.30473 78 LEU A C 1
ATOM 590 O O . LEU A 1 78 ? 2.56551 13.10672 20.10610 1.000 15.93192 78 LEU A O 1
ATOM 595 N N . GLU A 1 79 ? 0.79316 12.06081 19.19762 1.000 17.71461 79 GLU A N 1
ATOM 596 C CA . GLU A 1 79 ? 0.62198 11.20559 20.36838 1.000 17.88550 79 GLU A CA 1
ATOM 597 C C . GLU A 1 79 ? 1.80030 10.24972 20.52121 1.000 17.87031 79 GLU A C 1
ATOM 598 O O . GLU A 1 79 ? 2.29574 10.03300 21.63213 1.000 17.31176 79 GLU A O 1
ATOM 604 N N . ALA A 1 80 ? 2.28605 9.69402 19.41263 1.000 16.53437 80 ALA A N 1
ATOM 605 C CA . ALA A 1 80 ? 3.42142 8.78637 19.49300 1.000 16.88986 80 ALA A CA 1
ATOM 606 C C . ALA A 1 80 ? 4.70395 9.51879 19.87277 1.000 16.51323 80 ALA A C 1
ATOM 607 O O . ALA A 1 80 ? 5.56336 8.94632 20.55496 1.000 13.74955 80 ALA A O 1
ATOM 609 N N . ALA A 1 81 ? 4.85118 10.77937 19.45627 1.000 15.10407 81 ALA A N 1
ATOM 610 C CA . ALA A 1 81 ? 6.01823 11.54903 19.87662 1.000 16.05452 81 ALA A CA 1
ATOM 611 C C . ALA A 1 81 ? 5.96471 11.86090 21.36744 1.000 17.51428 81 ALA A C 1
ATOM 612 O O . ALA A 1 81 ? 6.99204 11.81242 22.05464 1.000 15.65475 81 ALA A O 1
ATOM 614 N N . ASP A 1 82 ? 4.78044 12.19279 21.88664 1.000 16.06135 82 ASP A N 1
ATOM 615 C CA . ASP A 1 82 ? 4.64638 12.41279 23.32572 1.000 16.16722 82 ASP A CA 1
ATOM 616 C C . ASP A 1 82 ? 4.90696 11.12860 24.10138 1.000 16.78738 82 ASP A C 1
ATOM 617 O O . ASP A 1 82 ? 5.56920 11.14704 25.14641 1.000 18.00612 82 ASP A O 1
ATOM 622 N N . LYS A 1 83 ? 4.38492 10.00332 23.60592 1.000 16.67323 83 LYS A N 1
ATOM 623 C CA . LYS A 1 83 ? 4.60189 8.71995 24.26761 1.000 16.80329 83 LYS A CA 1
ATOM 624 C C . LYS A 1 83 ? 6.07967 8.36324 24.30943 1.000 19.84586 83 LYS A C 1
ATOM 625 O O . LYS A 1 83 ? 6.58074 7.85793 25.32256 1.000 15.82792 83 LYS A O 1
ATOM 631 N N . LEU A 1 84 ? 6.79285 8.60898 23.21327 1.000 16.14684 84 LEU A N 1
ATOM 632 C CA . LEU A 1 84 ? 8.21697 8.30486 23.19466 1.000 16.56351 84 LEU A CA 1
ATOM 633 C C . LEU A 1 84 ? 8.97231 9.20008 24.16656 1.000 16.24639 84 LEU A C 1
ATOM 634 O O . LEU A 1 84 ? 9.90145 8.74573 24.84556 1.000 14.57429 84 LEU A O 1
ATOM 639 N N . THR A 1 85 ? 8.58485 10.47642 24.24817 1.000 15.72311 85 THR A N 1
ATOM 640 C CA . THR A 1 85 ? 9.19470 11.37943 25.22000 1.000 14.38953 85 THR A CA 1
ATOM 641 C C . THR A 1 85 ? 8.97190 10.88000 26.64272 1.000 16.05419 85 THR A C 1
ATOM 642 O O . THR A 1 85 ? 9.90701 10.82619 27.44882 1.000 15.71657 85 THR A O 1
ATOM 646 N N . THR A 1 86 ? 7.73261 10.50448 26.96542 1.000 15.94487 86 THR A N 1
ATOM 647 C CA . THR A 1 86 ? 7.42725 9.99593 28.30053 1.000 13.90700 86 THR A CA 1
ATOM 648 C C . THR A 1 86 ? 8.19900 8.71677 28.60377 1.000 18.41145 86 THR A C 1
ATOM 649 O O . THR A 1 86 ? 8.74309 8.55631 29.70414 1.000 18.00159 86 THR A O 1
ATOM 653 N N . ASP A 1 87 ? 8.25195 7.79023 27.64418 1.000 14.84368 87 ASP A N 1
ATOM 654 C CA . ASP A 1 87 ? 8.95513 6.52937 27.86923 1.000 14.42538 87 ASP A CA 1
ATOM 655 C C . ASP A 1 87 ? 10.45037 6.75593 28.05002 1.000 16.42827 87 ASP A C 1
ATOM 656 O O . ASP A 1 87 ? 11.08414 6.12353 28.90709 1.000 15.77788 87 ASP A O 1
ATOM 661 N N . ALA A 1 88 ? 11.03329 7.65164 27.25113 1.000 15.62759 88 ALA A N 1
ATOM 662 C CA . ALA A 1 88 ? 12.45183 7.95714 27.39996 1.000 17.22307 88 ALA A CA 1
ATOM 663 C C . ALA A 1 88 ? 12.73870 8.58257 28.75697 1.000 17.59821 88 ALA A C 1
ATOM 664 O O . ALA A 1 88 ? 13.72808 8.23345 29.41565 1.000 17.91518 88 ALA A O 1
ATOM 666 N N . GLU A 1 89 ? 11.88684 9.51524 29.18910 1.000 16.48808 89 GLU A N 1
ATOM 667 C CA A GLU A 1 89 ? 12.06092 10.12796 30.50204 0.514 19.18364 89 GLU A CA 1
ATOM 668 C CA B GLU A 1 89 ? 12.06793 10.12372 30.50324 0.486 19.08700 89 GLU A CA 1
ATOM 669 C C . GLU A 1 89 ? 11.92470 9.09642 31.61535 1.000 20.77125 89 GLU A C 1
ATOM 670 O O . GLU A 1 89 ? 12.66647 9.13722 32.60435 1.000 20.88422 89 GLU A O 1
ATOM 681 N N . ALA A 1 90 ? 10.98138 8.16559 31.47314 1.000 16.20882 90 ALA A N 1
ATOM 682 C CA . ALA A 1 90 ? 10.77922 7.16324 32.51240 1.000 18.85176 90 ALA A CA 1
ATOM 683 C C . ALA A 1 90 ? 11.98142 6.23501 32.62353 1.000 19.61365 90 ALA A C 1
ATOM 684 O O . ALA A 1 90 ? 12.40737 5.89590 33.73376 1.000 18.17010 90 ALA A O 1
ATOM 686 N N . LEU A 1 91 ? 12.53991 5.80993 31.48628 1.000 16.99387 91 LEU A N 1
ATOM 687 C CA . LEU A 1 91 ? 13.74988 4.99155 31.52014 1.000 17.00596 91 LEU A CA 1
ATOM 688 C C . LEU A 1 91 ? 14.90367 5.75398 32.15530 1.000 18.02839 91 LEU A C 1
ATOM 689 O O . LEU A 1 91 ? 15.66343 5.19431 32.95588 1.000 16.53053 91 LEU A O 1
ATOM 694 N N . ALA A 1 92 ? 15.04618 7.03654 31.81299 1.000 16.37243 92 ALA A N 1
ATOM 695 C CA . ALA A 1 92 ? 16.10856 7.84774 32.39753 1.000 17.42976 92 ALA A CA 1
ATOM 696 C C . ALA A 1 92 ? 15.99943 7.89343 33.91713 1.000 21.16735 92 ALA A C 1
ATOM 697 O O . ALA A 1 92 ? 17.01499 7.83170 34.61980 1.000 20.08827 92 ALA A O 1
ATOM 699 N N . ARG A 1 93 ? 14.77527 7.98734 34.44532 1.000 20.58698 93 ARG A N 1
ATOM 700 C CA A ARG A 1 93 ? 14.59510 8.03096 35.89471 0.526 18.47427 93 ARG A CA 1
ATOM 701 C CA B ARG A 1 93 ? 14.61470 8.03632 35.89537 0.474 18.48866 93 ARG A CA 1
ATOM 702 C C . ARG A 1 93 ? 14.98361 6.70629 36.54143 1.000 20.17693 93 ARG A C 1
ATOM 703 O O . ARG A 1 93 ? 15.63706 6.68736 37.59109 1.000 20.69152 93 ARG A O 1
ATOM 718 N N . LEU A 1 94 ? 14.59400 5.58318 35.92869 1.000 18.89645 94 LEU A N 1
ATOM 719 C CA . LEU A 1 94 ? 14.98377 4.28610 36.47384 1.000 18.54609 94 LEU A CA 1
ATOM 720 C C . LEU A 1 94 ? 16.48663 4.05464 36.40121 1.000 21.95466 94 LEU A C 1
ATOM 721 O O . LEU A 1 94 ? 17.00509 3.20249 37.12959 1.000 19.85219 94 LEU A O 1
ATOM 726 N N . GLU A 1 95 ? 17.19003 4.77137 35.52951 1.000 19.49232 95 GLU A N 1
ATOM 727 C CA . GLU A 1 95 ? 18.63901 4.67550 35.43938 1.000 18.15991 95 GLU A CA 1
ATOM 728 C C . GLU A 1 95 ? 19.34685 5.75115 36.24440 1.000 18.37294 95 GLU A C 1
ATOM 729 O O . GLU A 1 95 ? 20.58128 5.78998 36.24269 1.000 21.43062 95 GLU A O 1
ATOM 735 N N . HIS A 1 96 ? 18.59700 6.61536 36.92405 1.000 19.48161 96 HIS A N 1
ATOM 736 C CA . HIS A 1 96 ? 19.15721 7.68371 37.74282 1.000 20.85866 96 HIS A CA 1
ATOM 737 C C . HIS A 1 96 ? 20.11290 8.54109 36.91549 1.000 26.60563 96 HIS A C 1
ATOM 738 O O . HIS A 1 96 ? 21.29018 8.71966 37.23778 1.000 27.31494 96 HIS A O 1
ATOM 745 N N . HIS A 1 97 ? 19.56717 9.05643 35.81625 1.000 21.51089 97 HIS A N 1
ATOM 746 C CA . HIS A 1 97 ? 20.33585 9.84656 34.86666 1.000 21.90501 97 HIS A CA 1
ATOM 747 C C . HIS A 1 97 ? 20.97863 11.04984 35.54569 1.000 32.87626 97 HIS A C 1
ATOM 748 O O . HIS A 1 97 ? 20.45035 11.60555 36.51276 1.000 31.15269 97 HIS A O 1
ATOM 755 N N . HIS A 1 98 ? 22.12949 11.45548 35.01939 1.000 30.65805 98 HIS A N 1
ATOM 756 C CA . HIS A 1 98 ? 22.77267 12.67441 35.48069 1.000 35.08545 98 HIS A CA 1
ATOM 757 C C . HIS A 1 98 ? 21.97231 13.89559 35.04555 1.000 32.98518 98 HIS A C 1
ATOM 758 O O . HIS A 1 98 ? 21.31001 13.89441 34.00479 1.000 35.36419 98 HIS A O 1
ATOM 765 N N . HIS A 1 99 ? 22.03218 14.94350 35.86166 1.000 34.96154 99 HIS A N 1
ATOM 766 C CA . HIS A 1 99 ? 21.45717 16.23180 35.48601 1.000 37.31239 99 HIS A CA 1
ATOM 767 C C . HIS A 1 99 ? 22.56055 17.17955 35.04194 1.000 38.24837 99 HIS A C 1
ATOM 768 O O . HIS A 1 99 ? 23.55045 17.35805 35.75181 1.000 38.05891 99 HIS A O 1
ATOM 775 N N . ARG B 1 5 ? 9.56057 21.38651 20.21598 1.000 60.93000 5 ARG B N 1
ATOM 776 C CA . ARG B 1 5 ? 10.26804 21.08645 21.45572 1.000 46.22273 5 ARG B CA 1
ATOM 777 C C . ARG B 1 5 ? 11.71194 20.76887 21.07345 1.000 40.20193 5 ARG B C 1
ATOM 778 O O . ARG B 1 5 ? 12.21251 21.29711 20.08369 1.000 40.54245 5 ARG B O 1
ATOM 786 N N . ALA B 1 6 ? 12.38940 19.91737 21.84349 1.000 46.58000 6 ALA B N 1
ATOM 787 C CA . ALA B 1 6 ? 13.67253 19.39112 21.39232 1.000 36.99447 6 ALA B CA 1
ATOM 788 C C . ALA B 1 6 ? 13.54865 18.03198 20.72395 1.000 25.57492 6 ALA B C 1
ATOM 789 O O . ALA B 1 6 ? 14.39178 17.69153 19.88701 1.000 28.02887 6 ALA B O 1
ATOM 791 N N . LEU B 1 7 ? 12.53100 17.24225 21.06648 1.000 28.13435 7 LEU B N 1
ATOM 792 C CA . LEU B 1 7 ? 12.22839 16.04359 20.28378 1.000 24.51367 7 LEU B CA 1
ATOM 793 C C . LEU B 1 7 ? 11.49662 16.47628 19.02659 1.000 20.47937 7 LEU B C 1
ATOM 794 O O . LEU B 1 7 ? 10.28744 16.72627 19.04150 1.000 24.60362 7 LEU B O 1
ATOM 799 N N . THR B 1 8 ? 12.24768 16.57356 17.94079 1.000 16.90373 8 THR B N 1
ATOM 800 C CA . THR B 1 8 ? 11.74109 16.91824 16.62811 1.000 16.02602 8 THR B CA 1
ATOM 801 C C . THR B 1 8 ? 12.01749 15.75441 15.69329 1.000 17.08205 8 THR B C 1
ATOM 802 O O . THR B 1 8 ? 12.85290 14.89246 15.97823 1.000 16.50685 8 THR B O 1
ATOM 806 N N . LEU B 1 9 ? 11.30832 15.73194 14.56729 1.000 16.28220 9 LEU B N 1
ATOM 807 C CA . LEU B 1 9 ? 11.63204 14.74278 13.54832 1.000 14.74228 9 LEU B CA 1
ATOM 808 C C . LEU B 1 9 ? 13.07056 14.90699 13.08014 1.000 17.86762 9 LEU B C 1
ATOM 809 O O . LEU B 1 9 ? 13.78080 13.91668 12.86766 1.000 15.52074 9 LEU B O 1
ATOM 814 N N . GLU B 1 10 ? 13.53130 16.15571 12.95182 1.000 17.46103 10 GLU B N 1
ATOM 815 C CA . GLU B 1 10 ? 14.91621 16.39596 12.55079 1.000 17.94526 10 GLU B CA 1
ATOM 816 C C . GLU B 1 10 ? 15.90937 15.80634 13.54303 1.000 13.17290 10 GLU B C 1
ATOM 817 O O . GLU B 1 10 ? 16.92794 15.24086 13.13843 1.000 17.81859 10 GLU B O 1
ATOM 823 N N . ALA B 1 11 ? 15.64385 15.94000 14.84265 1.000 13.61688 11 ALA B N 1
ATOM 824 C CA . ALA B 1 11 ? 16.53671 15.33962 15.82900 1.000 11.68023 11 ALA B CA 1
ATOM 825 C C . ALA B 1 11 ? 16.61551 13.83009 15.65061 1.000 13.98206 11 ALA B C 1
ATOM 826 O O . ALA B 1 11 ? 17.70291 13.24305 15.71879 1.000 14.56707 11 ALA B O 1
ATOM 828 N N . LEU B 1 12 ? 15.47062 13.18371 15.41523 1.000 14.55743 12 LEU B N 1
ATOM 829 C CA . LEU B 1 12 ? 15.46787 11.74283 15.17935 1.000 13.32903 12 LEU B CA 1
ATOM 830 C C . LEU B 1 12 ? 16.22403 11.39494 13.90496 1.000 17.05471 12 LEU B C 1
ATOM 831 O O . LEU B 1 12 ? 16.90424 10.36425 13.83367 1.000 12.52980 12 LEU B O 1
ATOM 836 N N . ARG B 1 13 ? 16.11895 12.24947 12.88754 1.000 13.60106 13 ARG B N 1
ATOM 837 C CA . ARG B 1 13 ? 16.85478 12.03556 11.64846 1.000 12.93628 13 ARG B CA 1
ATOM 838 C C . ARG B 1 13 ? 18.35426 12.18001 11.86775 1.000 14.34205 13 ARG B C 1
ATOM 839 O O . ARG B 1 13 ? 19.14882 11.42909 11.29016 1.000 13.43056 13 ARG B O 1
ATOM 847 N N . VAL B 1 14 ? 18.76006 13.15097 12.68858 1.000 14.52458 14 VAL B N 1
ATOM 848 C CA . VAL B 1 14 ? 20.17150 13.28802 13.03575 1.000 12.32897 14 VAL B CA 1
ATOM 849 C C . VAL B 1 14 ? 20.66176 12.03337 13.74196 1.000 14.11228 14 VAL B C 1
ATOM 850 O O . VAL B 1 14 ? 21.73231 11.49666 13.43309 1.000 14.01992 14 VAL B O 1
ATOM 854 N N . MET B 1 15 ? 19.87934 11.55182 14.70904 1.000 12.84033 15 MET B N 1
ATOM 855 C CA . MET B 1 15 ? 20.24515 10.34683 15.44214 1.000 13.77399 15 MET B CA 1
ATOM 856 C C . MET B 1 15 ? 20.36581 9.15917 14.49277 1.000 13.08893 15 MET B C 1
ATOM 857 O O . MET B 1 15 ? 21.32837 8.38509 14.56141 1.000 12.73166 15 MET B O 1
ATOM 862 N N . ASP B 1 16 ? 19.40596 9.02262 13.57688 1.000 12.03535 16 ASP B N 1
ATOM 863 C CA . ASP B 1 16 ? 19.44235 7.93764 12.60116 1.000 15.67895 16 ASP B CA 1
ATOM 864 C C . ASP B 1 16 ? 20.68723 8.02259 11.72767 1.000 13.39350 16 ASP B C 1
ATOM 865 O O . ASP B 1 16 ? 21.36622 7.01498 11.49872 1.000 14.19755 16 ASP B O 1
ATOM 870 N N . ALA B 1 17 ? 21.01946 9.22424 11.25033 1.000 15.87454 17 ALA B N 1
ATOM 871 C CA . ALA B 1 17 ? 22.16896 9.36708 10.36094 1.000 14.31422 17 ALA B CA 1
ATOM 872 C C . ALA B 1 17 ? 23.48063 9.10929 11.09455 1.000 13.02274 17 ALA B C 1
ATOM 873 O O . ALA B 1 17 ? 24.41205 8.53780 10.52071 1.000 17.24904 17 ALA B O 1
ATOM 875 N N . ILE B 1 18 ? 23.58089 9.52805 12.35960 1.000 12.65816 18 ILE B N 1
ATOM 876 C CA . ILE B 1 18 ? 24.79935 9.26644 13.12388 1.000 12.56727 18 ILE B CA 1
ATOM 877 C C . ILE B 1 18 ? 24.99224 7.76794 13.31834 1.000 16.61586 18 ILE B C 1
ATOM 878 O O . ILE B 1 18 ? 26.11025 7.24617 13.19960 1.000 15.60076 18 ILE B O 1
ATOM 883 N N . ASP B 1 19 ? 23.91037 7.05089 13.62261 1.000 13.51942 19 ASP B N 1
ATOM 884 C CA . ASP B 1 19 ? 24.00663 5.59934 13.76778 1.000 14.47655 19 ASP B CA 1
ATOM 885 C C . ASP B 1 19 ? 24.42904 4.94339 12.45786 1.000 14.98660 19 ASP B C 1
ATOM 886 O O . ASP B 1 19 ? 25.32000 4.08536 12.43525 1.000 15.85807 19 ASP B O 1
ATOM 891 N N . ARG B 1 20 ? 23.79588 5.33853 11.35229 1.000 15.51654 20 ARG B N 1
ATOM 892 C CA . ARG B 1 20 ? 24.03176 4.67401 10.07400 1.000 17.56739 20 ARG B CA 1
ATOM 893 C C . ARG B 1 20 ? 25.40667 5.01077 9.51432 1.000 18.76922 20 ARG B C 1
ATOM 894 O O . ARG B 1 20 ? 26.12259 4.12946 9.02915 1.000 19.85343 20 ARG B O 1
ATOM 902 N N . ARG B 1 21 ? 25.79040 6.28046 9.55811 1.000 19.00003 21 ARG B N 1
ATOM 903 C CA . ARG B 1 21 ? 27.05351 6.68298 8.95657 1.000 21.37135 21 ARG B CA 1
ATOM 904 C C . ARG B 1 21 ? 28.22578 6.58925 9.92524 1.000 21.34461 21 ARG B C 1
ATOM 905 O O . ARG B 1 21 ? 29.37419 6.48171 9.47894 1.000 25.82266 21 ARG B O 1
ATOM 913 N N . GLY B 1 22 ? 27.96737 6.61070 11.23008 1.000 22.10357 22 GLY B N 1
ATOM 914 C CA . GLY B 1 22 ? 28.96753 6.28760 12.22887 1.000 26.02590 22 GLY B CA 1
ATOM 915 C C . GLY B 1 22 ? 29.53045 7.46413 12.99250 1.000 23.84115 22 GLY B C 1
ATOM 916 O O . GLY B 1 22 ? 30.18484 7.24930 14.02068 1.000 32.43026 22 GLY B O 1
ATOM 917 N N . SER B 1 23 ? 29.29688 8.69419 12.54732 1.000 21.33086 23 SER B N 1
ATOM 918 C CA . SER B 1 23 ? 29.92620 9.84162 13.18665 1.000 21.30749 23 SER B CA 1
ATOM 919 C C . SER B 1 23 ? 29.13397 11.09732 12.86113 1.000 26.21390 23 SER B C 1
ATOM 920 O O . SER B 1 23 ? 28.27862 11.10732 11.97373 1.000 24.64547 23 SER B O 1
ATOM 923 N N . PHE B 1 24 ? 29.43800 12.16544 13.60119 1.000 21.74428 24 PHE B N 1
ATOM 924 C CA . PHE B 1 24 ? 28.86445 13.46808 13.28926 1.000 22.37192 24 PHE B CA 1
ATOM 925 C C . PHE B 1 24 ? 29.23651 13.90107 11.87805 1.000 24.21356 24 PHE B C 1
ATOM 926 O O . PHE B 1 24 ? 28.37603 14.32138 11.09773 1.000 24.71698 24 PHE B O 1
ATOM 934 N N . ALA B 1 25 ? 30.52304 13.80138 11.53471 1.000 26.86300 25 ALA B N 1
ATOM 935 C CA . ALA B 1 25 ? 31.00199 14.31610 10.25547 1.000 23.29539 25 ALA B CA 1
ATOM 936 C C . ALA B 1 25 ? 30.36496 13.57819 9.08379 1.000 23.64439 25 ALA B C 1
ATOM 937 O O . ALA B 1 25 ? 29.93476 14.19765 8.10355 1.000 25.05733 25 ALA B O 1
ATOM 939 N N . ALA B 1 26 ? 30.29581 12.24888 9.16643 1.000 24.70672 26 ALA B N 1
ATOM 940 C CA . ALA B 1 26 ? 29.69188 11.47982 8.08356 1.000 25.89837 26 ALA B CA 1
ATOM 941 C C . ALA B 1 26 ? 28.18897 11.72553 8.00073 1.000 21.19481 26 ALA B C 1
ATOM 942 O O . ALA B 1 26 ? 27.62946 11.82594 6.90259 1.000 21.92635 26 ALA B O 1
ATOM 944 N N . ALA B 1 27 ? 27.51817 11.82907 9.14983 1.000 22.20120 27 ALA B N 1
ATOM 945 C CA . ALA B 1 27 ? 26.08753 12.11683 9.14277 1.000 18.61262 27 ALA B CA 1
ATOM 946 C C . ALA B 1 27 ? 25.80743 13.50799 8.58746 1.000 19.26755 27 ALA B C 1
ATOM 947 O O . ALA B 1 27 ? 24.84471 13.70129 7.83529 1.000 16.60468 27 ALA B O 1
ATOM 949 N N . ALA B 1 28 ? 26.63144 14.49287 8.95512 1.000 16.22626 28 ALA B N 1
ATOM 950 C CA . ALA B 1 28 ? 26.44883 15.83983 8.42506 1.000 20.22131 28 ALA B CA 1
ATOM 951 C C . ALA B 1 28 ? 26.62003 15.85684 6.91345 1.000 24.66678 28 ALA B C 1
ATOM 952 O O . ALA B 1 28 ? 25.95178 16.62563 6.21137 1.000 23.41653 28 ALA B O 1
ATOM 954 N N . ASP B 1 29 ? 27.51883 15.01797 6.39812 1.000 23.27008 29 ASP B N 1
ATOM 955 C CA . ASP B 1 29 ? 27.65498 14.85913 4.95433 1.000 23.04164 29 ASP B CA 1
ATOM 956 C C . ASP B 1 29 ? 26.33918 14.42199 4.32634 1.000 29.65520 29 ASP B C 1
ATOM 957 O O . ASP B 1 29 ? 25.88995 14.99655 3.32868 1.000 27.51920 29 ASP B O 1
ATOM 962 N N . GLU B 1 30 ? 25.70656 13.40150 4.90723 1.000 25.45200 30 GLU B N 1
ATOM 963 C CA . GLU B 1 30 ? 24.42795 12.91577 4.39957 1.000 27.96557 30 GLU B CA 1
ATOM 964 C C . GLU B 1 30 ? 23.37266 14.01394 4.41381 1.000 28.26817 30 GLU B C 1
ATOM 965 O O . GLU B 1 30 ? 22.66603 14.22958 3.42231 1.000 25.35793 30 GLU B O 1
ATOM 971 N N . LEU B 1 31 ? 23.24038 14.70885 5.54424 1.000 25.00799 31 LEU B N 1
ATOM 972 C CA . LEU B 1 31 ? 22.17403 15.68138 5.73042 1.000 19.33123 31 LEU B CA 1
ATOM 973 C C . LEU B 1 31 ? 22.46243 17.01791 5.06285 1.000 23.30791 31 LEU B C 1
ATOM 974 O O . LEU B 1 31 ? 21.58013 17.88122 5.04370 1.000 28.79784 31 LEU B O 1
ATOM 979 N N . GLY B 1 32 ? 23.66119 17.20720 4.51807 1.000 24.63077 32 GLY B N 1
ATOM 980 C CA . GLY B 1 32 ? 23.99345 18.45446 3.85634 1.000 29.81660 32 GLY B CA 1
ATOM 981 C C . GLY B 1 32 ? 24.10654 19.64483 4.78043 1.000 28.72970 32 GLY B C 1
ATOM 982 O O . GLY B 1 32 ? 23.83890 20.77299 4.36032 1.000 26.79122 32 GLY B O 1
ATOM 983 N N . ARG B 1 33 ? 24.48988 19.42425 6.03389 1.000 25.66407 33 ARG B N 1
ATOM 984 C CA . ARG B 1 33 ? 24.68143 20.49479 6.99674 1.000 23.38352 33 ARG B CA 1
ATOM 985 C C . ARG B 1 33 ? 26.09825 20.42433 7.54683 1.000 20.91146 33 ARG B C 1
ATOM 986 O O . ARG B 1 33 ? 26.79300 19.41585 7.39587 1.000 23.39066 33 ARG B O 1
ATOM 994 N N . VAL B 1 34 ? 26.53035 21.50957 8.18095 1.000 21.77066 34 VAL B N 1
ATOM 995 C CA . VAL B 1 34 ? 27.81804 21.49741 8.87051 1.000 21.34327 34 VAL B CA 1
ATOM 996 C C . VAL B 1 34 ? 27.66368 20.65846 10.13159 1.000 18.42448 34 VAL B C 1
ATOM 997 O O . VAL B 1 34 ? 26.56350 20.59885 10.70100 1.000 22.34308 34 VAL B O 1
ATOM 1001 N N . PRO B 1 35 ? 28.72329 19.98591 10.59076 1.000 17.60039 35 PRO B N 1
ATOM 1002 C CA . PRO B 1 35 ? 28.57860 19.11767 11.77300 1.000 17.10328 35 PRO B CA 1
ATOM 1003 C C . PRO B 1 35 ? 28.03017 19.83053 12.99619 1.000 15.39586 35 PRO B C 1
ATOM 1004 O O . PRO B 1 35 ? 27.26676 19.23136 13.76520 1.000 16.80483 35 PRO B O 1
ATOM 1008 N N . SER B 1 36 ? 28.38630 21.10006 13.20072 1.000 15.56467 36 SER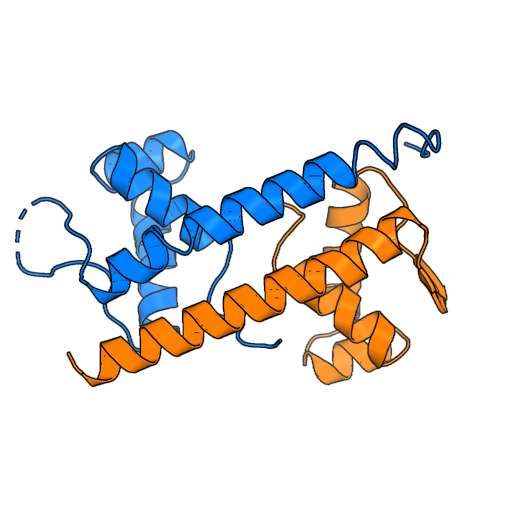 B N 1
ATOM 1009 C CA . SER B 1 36 ? 27.92854 21.79217 14.40188 1.000 17.36240 36 SER B CA 1
ATOM 1010 C C . SER B 1 36 ? 26.41325 21.93323 14.41926 1.000 17.62963 36 SER B C 1
ATOM 1011 O O . SER B 1 36 ? 25.81003 22.00285 15.49477 1.000 19.77610 36 SER B O 1
ATOM 1014 N N . ALA B 1 37 ? 25.77842 21.96771 13.24541 1.000 17.40998 37 ALA B N 1
ATOM 1015 C CA . ALA B 1 37 ? 24.32006 21.98772 13.21125 1.000 23.88478 37 ALA B CA 1
ATOM 1016 C C . ALA B 1 37 ? 23.74703 20.71521 13.82125 1.000 20.87238 37 ALA B C 1
ATOM 1017 O O . ALA B 1 37 ? 22.71421 20.74830 14.50146 1.000 20.29257 37 ALA B O 1
ATOM 1019 N N . LEU B 1 38 ? 24.41601 19.58388 13.59993 1.000 16.92726 38 LEU B N 1
ATOM 1020 C CA . LEU B 1 38 ? 23.94042 18.32153 14.15438 1.000 15.52969 38 LEU B CA 1
ATOM 1021 C C . LEU B 1 38 ? 24.18794 18.25129 15.65421 1.000 17.08307 38 LEU B C 1
ATOM 1022 O O . LEU B 1 38 ? 23.32579 17.78825 16.40807 1.000 17.89820 38 LEU B O 1
ATOM 1027 N N . SER B 1 39 ? 25.35926 18.71018 16.10939 1.000 17.87831 39 SER B N 1
ATOM 1028 C CA . SER B 1 39 ? 25.64143 18.70029 17.54117 1.000 17.40661 39 SER B CA 1
ATOM 1029 C C . SER B 1 39 ? 24.75561 19.68039 18.29516 1.000 17.13645 39 SER B C 1
ATOM 1030 O O . SER B 1 39 ? 24.39510 19.42297 19.44771 1.000 19.66141 39 SER B O 1
ATOM 1033 N N . TYR B 1 40 ? 24.40947 20.81171 17.67790 1.000 18.58634 40 TYR B N 1
ATOM 1034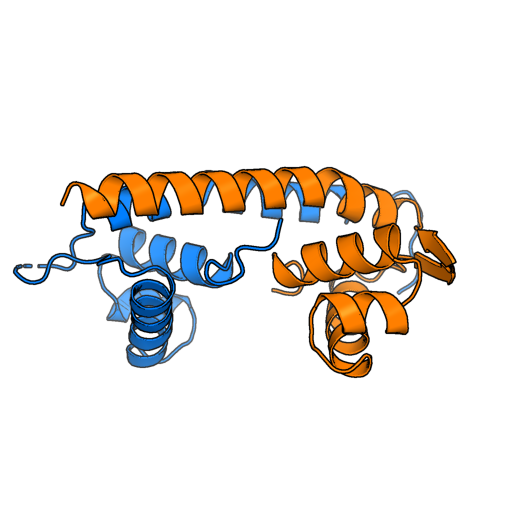 C CA . TYR B 1 40 ? 23.50095 21.74727 18.33086 1.000 22.03128 40 TYR B CA 1
ATOM 1035 C C . TYR B 1 40 ? 22.14837 21.09458 18.57381 1.000 18.44056 40 TYR B C 1
ATOM 1036 O O . TYR B 1 40 ? 21.59707 21.16546 19.67903 1.000 20.54175 40 TYR B O 1
ATOM 1045 N N . THR B 1 41 ? 21.61042 20.43290 17.54867 1.000 20.15568 41 THR B N 1
ATOM 1046 C CA . THR B 1 41 ? 20.35384 19.71252 17.70416 1.000 18.68216 41 THR B CA 1
ATOM 1047 C C . THR B 1 41 ? 20.45275 18.68620 18.82240 1.000 18.39292 41 THR B C 1
ATOM 1048 O O . THR B 1 41 ? 19.54342 18.56759 19.65274 1.000 19.84337 41 THR B O 1
ATOM 1052 N N . MET B 1 42 ? 21.56422 17.95003 18.87182 1.000 17.75312 42 MET B N 1
ATOM 1053 C CA . MET B 1 42 ? 21.70096 16.88941 19.86170 1.000 14.39565 42 MET B CA 1
ATOM 1054 C C . MET B 1 42 ? 21.91774 17.46903 21.25200 1.000 18.82533 42 MET B C 1
ATOM 1055 O O . MET B 1 42 ? 21.44505 16.90640 22.24572 1.000 16.87397 42 MET B O 1
ATOM 1060 N N . GLN B 1 43 ? 22.65167 18.58025 21.34380 1.000 18.01913 43 GLN B N 1
ATOM 1061 C CA . GLN B 1 43 ? 22.82429 19.24014 22.63455 1.000 16.95158 43 GLN B CA 1
ATOM 1062 C C . GLN B 1 43 ? 21.48416 19.66915 23.21750 1.000 18.67902 43 GLN B C 1
ATOM 1063 O O . GLN B 1 43 ? 21.22219 19.46355 24.40833 1.000 19.15691 43 GLN B O 1
ATOM 1069 N N . LYS B 1 44 ? 20.62186 20.27097 22.39476 1.000 21.84501 44 LYS B N 1
ATOM 1070 C CA . LYS B 1 44 ? 19.33333 20.73443 22.90166 1.000 21.59381 44 LYS B CA 1
ATOM 1071 C C . LYS B 1 44 ? 18.47255 19.56715 23.36415 1.000 23.66468 44 LYS B C 1
ATOM 1072 O O . LYS B 1 44 ? 17.78239 19.66068 24.38712 1.000 24.48732 44 LYS B O 1
ATOM 1078 N N . LEU B 1 45 ? 18.50388 18.45545 22.62514 1.000 20.83364 45 LEU B N 1
ATOM 1079 C CA . LEU B 1 45 ? 17.75140 17.27479 23.03449 1.000 24.33594 45 LEU B CA 1
ATOM 1080 C C . LEU B 1 45 ? 18.30753 16.68489 24.32443 1.000 17.91066 45 LEU B C 1
ATOM 1081 O O . LEU B 1 45 ? 17.54476 16.34069 25.23314 1.000 22.70213 45 LEU B O 1
ATOM 1086 N N . GLU B 1 46 ? 19.63376 16.57582 24.43258 1.000 17.70451 46 GLU B N 1
ATOM 1087 C CA . GLU B 1 46 ? 20.22772 16.04909 25.65688 1.000 17.77490 46 GLU B CA 1
ATOM 1088 C C . GLU B 1 46 ? 19.92191 16.94320 26.84780 1.000 20.10496 46 GLU B C 1
ATOM 1089 O O . GLU B 1 46 ? 19.72222 16.45546 27.96447 1.000 23.74294 46 GLU B O 1
ATOM 1095 N N . GLU B 1 47 ? 19.88229 18.25493 26.63118 1.000 21.40826 47 GLU B N 1
ATOM 1096 C CA . GLU B 1 47 ? 19.63992 19.17073 27.73774 1.000 24.61473 47 GLU B CA 1
ATOM 1097 C C . GLU B 1 47 ? 18.17113 19.18807 28.14381 1.000 29.35449 47 GLU B C 1
ATOM 1098 O O . GLU B 1 47 ? 17.85860 19.28717 29.33466 1.000 27.67091 47 GLU B O 1
ATOM 1104 N N . GLU B 1 48 ? 17.25610 19.09242 27.17787 1.000 28.41629 48 GLU B N 1
ATOM 1105 C CA . GLU B 1 48 ? 15.83909 19.02506 27.52375 1.000 30.11552 48 GLU B CA 1
ATOM 1106 C C . GLU B 1 48 ? 15.50991 17.71545 28.22693 1.000 32.21965 48 GLU B C 1
ATOM 1107 O O . GLU B 1 48 ? 14.92522 17.71255 29.31633 1.000 29.96859 48 GLU B O 1
ATOM 1113 N N . LEU B 1 49 ? 15.87804 16.58746 27.61855 1.000 34.12425 49 LEU B N 1
ATOM 1114 C CA . LEU B 1 49 ? 15.61138 15.29848 28.24187 1.000 31.87024 49 LEU B CA 1
ATOM 1115 C C . LEU B 1 49 ? 16.52209 15.03177 29.42977 1.000 36.00508 49 LEU B C 1
ATOM 1116 O O . LEU B 1 49 ? 16.20600 14.16569 30.25246 1.000 38.83096 49 LEU B O 1
ATOM 1121 N N . ASP B 1 50 ? 17.64542 15.74211 29.52509 1.000 34.36566 50 ASP B N 1
ATOM 1122 C CA . ASP B 1 50 ? 18.56791 15.62298 30.65180 1.000 34.48852 50 ASP B CA 1
ATOM 1123 C C . ASP B 1 50 ? 19.15534 14.21296 30.72526 1.000 38.31041 50 ASP B C 1
ATOM 1124 O O . ASP B 1 50 ? 19.07246 13.52933 31.74657 1.000 38.75073 50 ASP B O 1
ATOM 1129 N N . VAL B 1 51 ? 19.75842 13.77805 29.61786 1.000 30.90432 51 VAL B N 1
ATOM 1130 C CA . VAL B 1 51 ? 20.30739 12.43064 29.51837 1.000 30.38335 51 VAL B CA 1
ATOM 1131 C C . VAL B 1 51 ? 21.32016 12.41413 28.38214 1.000 26.94589 51 VAL B C 1
ATOM 1132 O O . VAL B 1 51 ? 21.25383 13.23173 27.46098 1.000 35.68263 51 VAL B O 1
ATOM 1136 N N . VAL B 1 52 ? 22.27233 11.48821 28.45977 1.000 24.80242 52 VAL B N 1
ATOM 1137 C CA . VAL B 1 52 ? 23.25385 11.27483 27.40235 1.000 23.97630 52 VAL B CA 1
ATOM 1138 C C . VAL B 1 52 ? 22.67639 10.27588 26.41092 1.000 26.11270 52 VAL B C 1
ATOM 1139 O O . VAL B 1 52 ? 22.16392 9.22198 26.80755 1.000 24.20558 52 VAL B O 1
ATOM 1143 N N . LEU B 1 53 ? 22.76921 10.59512 25.12017 1.000 20.62237 53 LEU B N 1
ATOM 1144 C CA . LEU B 1 53 ? 22.17965 9.76181 24.08051 1.000 18.51016 53 LEU B CA 1
ATOM 1145 C C . LEU B 1 53 ? 23.16938 8.81319 23.42313 1.000 19.34838 53 LEU B C 1
ATOM 1146 O O . LEU B 1 53 ? 22.77026 7.72982 22.98454 1.000 19.19418 53 LEU B O 1
ATOM 1151 N N . PHE B 1 54 ? 24.44239 9.18492 23.33405 1.000 25.28663 54 PHE B N 1
ATOM 1152 C CA . PHE B 1 54 ? 25.42757 8.32285 22.69684 1.000 29.28496 54 PHE B CA 1
ATOM 1153 C C . PHE B 1 54 ? 26.82313 8.79729 23.07375 1.000 34.24042 54 PHE B C 1
ATOM 1154 O O . PHE B 1 54 ? 27.00872 9.89919 23.59661 1.000 30.27657 54 PHE B O 1
ATOM 1162 N N . ASP B 1 55 ? 27.80585 7.94043 22.79712 1.000 39.50164 55 ASP B N 1
ATOM 1163 C CA . ASP B 1 55 ? 29.21490 8.26200 22.97978 1.000 40.02677 55 ASP B CA 1
ATOM 1164 C C . ASP B 1 55 ? 29.96291 7.96727 21.68863 1.000 34.27796 55 ASP B C 1
ATOM 1165 O O . ASP B 1 55 ? 29.85957 6.86289 21.14542 1.000 35.04268 55 ASP B O 1
ATOM 1170 N N . ARG B 1 56 ? 30.70608 8.95378 21.19714 1.000 40.37072 56 ARG B N 1
ATOM 1171 C CA . ARG B 1 56 ? 31.56439 8.76489 20.03688 1.000 44.19933 56 ARG B CA 1
ATOM 1172 C C . ARG B 1 56 ? 32.91787 8.22763 20.47861 1.000 43.93280 56 ARG B C 1
ATOM 1173 O O . ARG B 1 56 ? 33.47461 8.67049 21.48774 1.000 51.91859 56 ARG B O 1
ATOM 1181 N N . SER B 1 57 ? 33.44298 7.27618 19.71282 1.000 50.79322 57 SER B N 1
ATOM 1182 C CA . SER B 1 57 ? 34.74795 6.68552 19.99377 1.000 46.21542 57 SER B CA 1
ATOM 1183 C C . SER B 1 57 ? 35.18409 5.76837 18.85782 1.000 58.19288 57 SER B C 1
ATOM 1184 O O . SER B 1 57 ? 34.91652 4.56691 18.88218 1.000 60.77219 57 SER B O 1
ATOM 1187 N N . ARG B 1 60 ? 33.59073 4.37247 16.07667 1.000 55.52022 60 ARG B N 1
ATOM 1188 C CA . ARG B 1 60 ? 32.18130 4.58929 15.77251 1.000 54.05442 60 ARG B CA 1
ATOM 1189 C C . ARG B 1 60 ? 31.42631 5.14329 16.97996 1.000 52.92968 60 ARG B C 1
ATOM 1190 O O . ARG B 1 60 ? 32.02375 5.48843 17.99933 1.000 51.16619 60 ARG B O 1
ATOM 1192 N N . THR B 1 61 ? 30.10584 5.22013 16.85919 1.000 44.66291 61 THR B N 1
ATOM 1193 C CA . THR B 1 61 ? 29.25608 5.80361 17.88524 1.000 40.03769 61 THR B CA 1
ATOM 1194 C C . THR B 1 61 ? 28.47444 4.71136 18.60099 1.000 42.30825 61 THR B C 1
ATOM 1195 O O . THR B 1 61 ? 27.94303 3.79425 17.96625 1.000 43.00572 61 THR B O 1
ATOM 1199 N N . LYS B 1 62 ? 28.41373 4.81442 19.92639 1.000 40.08090 62 LYS B N 1
ATOM 1200 C CA . LYS B 1 62 ? 27.71122 3.85561 20.77015 1.000 35.80455 62 LYS B CA 1
ATOM 1201 C C . LYS B 1 62 ? 26.57789 4.58318 21.47918 1.000 33.88263 62 LYS B C 1
ATOM 1202 O O . LYS B 1 62 ? 26.81820 5.55967 22.19612 1.000 29.49079 62 LYS B O 1
ATOM 1208 N N . PHE B 1 63 ? 25.35017 4.11271 21.27859 1.000 23.41067 63 PHE B N 1
ATOM 1209 C CA . PHE B 1 63 ? 24.17886 4.75503 21.85952 1.000 24.79804 63 PHE B CA 1
ATOM 1210 C C . PHE B 1 63 ? 23.92706 4.23796 23.26827 1.000 17.84530 63 PHE B C 1
ATOM 1211 O O . PHE B 1 63 ? 24.12739 3.05472 23.55094 1.000 23.42167 63 PHE B O 1
ATOM 1219 N N . THR B 1 64 ? 23.48119 5.13135 24.14731 1.000 17.90620 64 THR B N 1
ATOM 1220 C CA . THR B 1 64 ? 23.08094 4.71757 25.48398 1.000 25.51855 64 THR B CA 1
ATOM 1221 C C . THR B 1 64 ? 21.75997 3.95962 25.40696 1.000 19.30268 64 THR B C 1
ATOM 1222 O O . THR B 1 64 ? 21.15977 3.80706 24.33856 1.000 16.81233 64 THR B O 1
ATOM 1226 N N . ASN B 1 65 ? 21.28743 3.48714 26.56246 1.000 15.62196 65 ASN B N 1
ATOM 122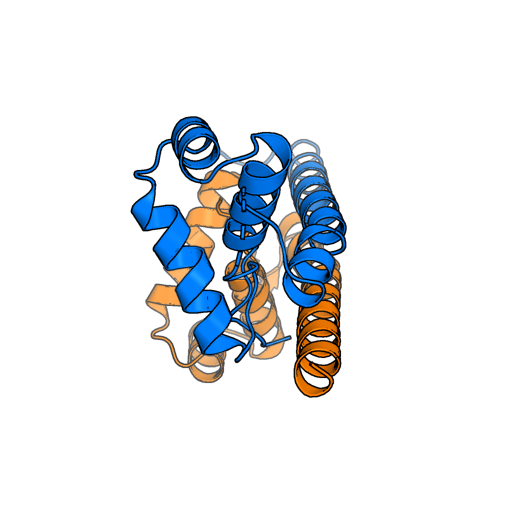7 C CA . ASN B 1 65 ? 20.00593 2.79102 26.57599 1.000 16.78868 65 ASN B CA 1
ATOM 1228 C C . ASN B 1 65 ? 18.86709 3.73413 26.20758 1.000 14.74504 65 ASN B C 1
ATOM 1229 O O . ASN B 1 65 ? 17.97424 3.36992 25.43479 1.000 15.3337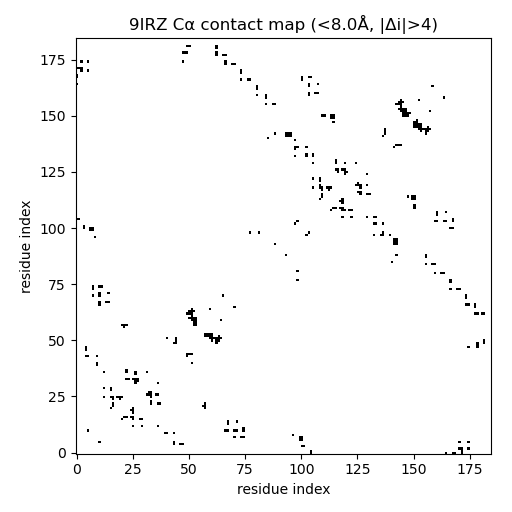6 65 ASN B O 1
ATOM 1234 N N . VAL B 1 66 ? 18.87093 4.94724 26.76347 1.000 14.49176 66 VAL B N 1
ATOM 1235 C CA . VAL B 1 66 ? 17.86332 5.93015 26.38295 1.000 14.50033 66 VAL B CA 1
ATOM 1236 C C . VAL B 1 66 ? 18.07104 6.37796 24.94089 1.000 16.29881 66 VAL B C 1
ATOM 1237 O O . VAL B 1 66 ? 17.10752 6.53933 24.18382 1.000 15.68837 66 VAL B O 1
ATOM 1241 N N . GLY B 1 67 ? 19.32621 6.58671 24.53798 1.000 15.42268 67 GLY B N 1
ATOM 1242 C CA . GLY B 1 67 ? 19.59320 6.94542 23.15369 1.000 15.13642 67 GLY B CA 1
ATOM 1243 C C . GLY B 1 67 ? 19.11014 5.89404 22.17272 1.000 14.52871 67 GLY B C 1
ATOM 1244 O O . GLY B 1 67 ? 18.55870 6.22108 21.11767 1.000 15.75112 67 GLY B O 1
ATOM 1245 N N . ARG B 1 68 ? 19.29085 4.61497 22.51198 1.000 13.99945 68 ARG B N 1
ATOM 1246 C CA . ARG B 1 68 ? 18.87731 3.55408 21.59751 1.000 13.46803 68 ARG B CA 1
ATOM 1247 C C . ARG B 1 68 ? 17.35872 3.47797 21.49110 1.000 15.14981 68 ARG B C 1
ATOM 1248 O O . ARG B 1 68 ? 16.81915 3.23427 20.40329 1.000 14.18986 68 ARG B O 1
ATOM 1256 N N . MET B 1 69 ? 16.65132 3.69650 22.60249 1.000 13.10178 69 MET B N 1
ATOM 1257 C CA . MET B 1 69 ? 15.19472 3.72369 22.54012 1.000 13.28647 69 MET B CA 1
ATOM 1258 C C . MET B 1 69 ? 14.70484 4.86829 21.66434 1.000 15.74861 69 MET B C 1
ATOM 1259 O O . MET B 1 69 ? 13.81801 4.67212 20.82766 1.000 15.71834 69 MET B O 1
ATOM 1264 N N . LEU B 1 70 ? 15.28408 6.06215 21.81617 1.000 14.85551 70 LEU B N 1
ATOM 1265 C CA . LEU B 1 70 ? 14.91315 7.16415 20.93122 1.000 16.45617 70 LEU B CA 1
ATOM 1266 C C . LEU B 1 70 ? 15.28406 6.85791 19.49021 1.000 15.54161 70 LEU B C 1
ATOM 1267 O O . LEU B 1 70 ? 14.52219 7.16401 18.56479 1.000 16.39733 70 LEU B O 1
ATOM 1272 N N . LEU B 1 71 ? 16.45341 6.25416 19.27888 1.000 14.25434 71 LEU B N 1
ATOM 1273 C CA . LEU B 1 71 ? 16.87613 5.91757 17.92419 1.000 15.43134 71 LEU B CA 1
ATOM 1274 C C . LEU B 1 71 ? 15.91122 4.93423 17.27515 1.000 16.43180 71 LEU B C 1
ATOM 1275 O O . LEU B 1 71 ? 15.41916 5.16590 16.16372 1.000 14.94626 71 LEU B O 1
ATOM 1280 N N . GLU B 1 72 ? 15.59983 3.84285 17.97295 1.000 13.53473 72 GLU B N 1
ATOM 1281 C CA . GLU B 1 72 ? 14.82547 2.77262 17.35808 1.000 16.99948 72 GLU B CA 1
ATOM 1282 C C . GLU B 1 72 ? 13.34560 3.13006 17.26026 1.000 16.47463 72 GLU B C 1
ATOM 1283 O O . GLU B 1 72 ? 12.73126 2.96981 16.19845 1.000 16.42076 72 GLU B O 1
ATOM 1289 N N . ARG B 1 73 ? 12.75436 3.62151 18.34958 1.000 15.19701 73 ARG B N 1
ATOM 1290 C CA . ARG B 1 73 ? 11.35830 4.04637 18.28204 1.000 14.28420 73 ARG B CA 1
ATOM 1291 C C . ARG B 1 73 ? 11.19216 5.29967 17.43323 1.000 14.48337 73 ARG B C 1
ATOM 1292 O O . ARG B 1 73 ? 10.11221 5.53424 16.87562 1.000 16.55829 73 ARG B O 1
ATOM 1300 N N . GLY B 1 74 ? 12.23890 6.11912 17.32793 1.000 13.31251 74 GLY B N 1
ATOM 1301 C CA . GLY B 1 74 ? 12.16390 7.28457 16.46954 1.000 12.80456 74 GLY B CA 1
ATOM 1302 C C . GLY B 1 74 ? 12.08697 6.92322 15.00213 1.000 13.73451 74 GLY B C 1
ATOM 1303 O O . GLY B 1 74 ? 11.44946 7.62978 14.21913 1.000 14.72959 74 GLY B O 1
ATOM 1304 N N . ARG B 1 75 ? 12.72581 5.81996 14.60924 1.000 11.45436 75 ARG B N 1
ATOM 1305 C CA . ARG B 1 75 ? 12.64874 5.38265 13.21984 1.000 12.26159 75 ARG B CA 1
ATOM 1306 C C . ARG B 1 75 ? 11.23009 4.98210 12.83278 1.000 14.56084 75 ARG B C 1
ATOM 1307 O O . ARG B 1 75 ? 10.82482 5.15971 11.67451 1.000 13.97381 75 ARG B O 1
ATOM 1315 N N . VAL B 1 76 ? 10.46694 4.42910 13.77726 1.000 14.08192 76 VAL B N 1
ATOM 1316 C CA . VAL B 1 76 ? 9.06649 4.12198 13.50279 1.000 14.05546 76 VAL B CA 1
ATOM 1317 C C . VAL B 1 76 ? 8.29371 5.40728 13.23165 1.000 14.99735 76 VAL B C 1
ATOM 1318 O O . VAL B 1 76 ? 7.47891 5.47883 12.30011 1.000 17.19430 76 VAL B O 1
ATOM 1322 N N . LEU B 1 77 ? 8.56030 6.45109 14.02149 1.000 12.91614 77 LEU B N 1
ATOM 1323 C CA . LEU B 1 77 ? 7.90056 7.73694 13.80892 1.000 16.77873 77 LEU B CA 1
ATOM 1324 C C . LEU B 1 77 ? 8.29769 8.34623 12.47241 1.000 13.68132 77 LEU B C 1
ATOM 1325 O O . LEU B 1 77 ? 7.45413 8.90687 11.76132 1.000 15.61380 77 LEU B O 1
ATOM 1330 N N . LEU B 1 78 ? 9.58073 8.25934 12.11597 1.000 12.79523 78 LEU B N 1
ATOM 1331 C CA . LEU B 1 78 ? 10.01662 8.81392 10.83897 1.000 14.25246 78 LEU B CA 1
ATOM 1332 C C . LEU B 1 78 ? 9.32937 8.11084 9.67585 1.000 16.67542 78 LEU B C 1
ATOM 1333 O O . LEU B 1 78 ? 8.92538 8.75768 8.70279 1.000 15.81456 78 LEU B O 1
ATOM 1338 N N . GLU B 1 79 ? 9.17429 6.78583 9.76267 1.000 13.59601 79 GLU B N 1
ATOM 1339 C CA . GLU B 1 79 ? 8.45644 6.06769 8.71439 1.000 18.66941 79 GLU B CA 1
ATOM 1340 C C . GLU B 1 79 ? 7.01226 6.54882 8.61252 1.000 16.99704 79 GLU B C 1
ATOM 1341 O O . GLU B 1 79 ? 6.49762 6.77443 7.50943 1.000 15.15523 79 GLU B O 1
ATOM 1347 N N . ALA B 1 80 ? 6.34373 6.71774 9.75500 1.000 12.75953 80 ALA B N 1
ATOM 1348 C CA . ALA B 1 80 ? 4.95226 7.16121 9.73938 1.000 15.50486 80 ALA B CA 1
ATOM 1349 C C . ALA B 1 80 ? 4.82852 8.57622 9.18953 1.000 15.09761 80 ALA B C 1
ATOM 1350 O O . ALA B 1 80 ? 3.85411 8.89603 8.49588 1.000 14.04869 80 ALA B O 1
ATOM 1352 N N . ALA B 1 81 ? 5.80742 9.43533 9.48318 1.000 14.41972 81 ALA B N 1
ATOM 1353 C CA . ALA B 1 81 ? 5.78561 10.78519 8.93279 1.000 14.31552 81 ALA B CA 1
ATOM 1354 C C . ALA B 1 81 ? 5.97640 10.76188 7.42361 1.000 18.10309 81 ALA B C 1
ATOM 1355 O O . ALA B 1 81 ? 5.33852 11.53417 6.69835 1.000 14.88312 81 ALA B O 1
ATOM 1357 N N . ASP B 1 82 ? 6.86000 9.89130 6.93256 1.000 14.32044 82 ASP B N 1
ATOM 1358 C CA . ASP B 1 82 ? 7.04070 9.76868 5.48990 1.000 20.67875 82 ASP B CA 1
ATOM 1359 C C . ASP B 1 82 ? 5.79377 9.20624 4.82081 1.000 16.39848 82 ASP B C 1
ATOM 1360 O O . ASP B 1 82 ? 5.40775 9.66248 3.73875 1.000 17.07666 82 ASP B O 1
ATOM 1365 N N . LYS B 1 83 ? 5.15112 8.21637 5.44623 1.000 17.02197 83 LYS B N 1
ATOM 1366 C CA . LYS B 1 83 ? 3.92070 7.67478 4.88079 1.000 17.36905 83 LYS B CA 1
ATOM 1367 C C . LYS B 1 83 ? 2.83577 8.74278 4.81424 1.000 17.13876 83 LYS B C 1
ATOM 1368 O O . LYS B 1 83 ? 2.14985 8.87556 3.79343 1.000 16.51614 83 LYS B O 1
ATOM 1374 N N . LEU B 1 84 ? 2.68262 9.53471 5.88205 1.000 14.45093 84 LEU B N 1
ATOM 1375 C CA . LEU B 1 84 ? 1.68364 10.60279 5.87012 1.000 15.06117 84 LEU B CA 1
ATOM 1376 C C . LEU B 1 84 ? 1.98591 11.63263 4.78712 1.000 13.69869 84 LEU B C 1
ATOM 1377 O O . LEU B 1 84 ? 1.08302 12.05775 4.05531 1.000 14.18744 84 LEU B O 1
ATOM 1382 N N . THR B 1 85 ? 3.25123 12.04197 4.66504 1.000 12.63395 85 THR B N 1
ATOM 1383 C CA . THR B 1 85 ? 3.64006 12.95257 3.58842 1.000 16.75831 85 THR B CA 1
ATOM 1384 C C . THR B 1 85 ? 3.28054 12.37564 2.22407 1.000 18.88230 85 THR B C 1
ATOM 1385 O O . THR B 1 85 ? 2.68707 13.06077 1.37950 1.000 19.89477 85 THR B O 1
ATOM 1389 N N . THR B 1 86 ? 3.63047 11.10808 1.99764 1.000 16.27898 86 THR B N 1
ATOM 1390 C CA . THR B 1 86 ? 3.32244 10.44633 0.73063 1.000 18.94992 86 THR B CA 1
ATOM 1391 C C . THR B 1 86 ? 1.82216 10.42604 0.46414 1.000 18.76090 86 THR B C 1
ATOM 1392 O O . THR B 1 86 ? 1.36864 10.73600 -0.64617 1.000 20.15687 86 THR B O 1
ATOM 1396 N N . ASP B 1 87 ? 1.03726 10.05020 1.47600 1.000 17.58828 87 ASP B N 1
ATOM 1397 C CA . ASP B 1 87 ? -0.40615 9.92173 1.30389 1.000 16.94333 87 ASP B CA 1
ATOM 1398 C C . ASP B 1 87 ? -1.05334 11.26830 1.01979 1.000 19.71521 87 ASP B C 1
ATOM 1399 O O . ASP B 1 87 ? -1.99618 11.35263 0.22252 1.000 16.63136 87 ASP B O 1
ATOM 1404 N N . ALA B 1 88 ? -0.58396 12.32663 1.69047 1.000 13.39442 88 ALA B N 1
ATOM 1405 C CA . ALA B 1 88 ? -1.14521 13.65407 1.46507 1.000 15.94849 88 ALA B CA 1
ATOM 1406 C C . ALA B 1 88 ? -0.81719 14.16339 0.06787 1.000 17.82644 88 ALA B C 1
ATOM 1407 O O . ALA B 1 88 ? -1.66338 14.78171 -0.58905 1.000 15.72873 88 ALA B O 1
ATOM 1409 N N . GLU B 1 89 ? 0.40631 13.92232 -0.40430 1.000 18.93901 89 GLU B N 1
ATOM 1410 C CA . GLU B 1 89 ? 0.75048 14.35789 -1.75410 1.000 25.28974 89 GLU B CA 1
ATOM 1411 C C . GLU B 1 89 ? -0.06211 13.60203 -2.80073 1.000 21.33117 89 GLU B C 1
ATOM 1412 O O . GLU B 1 89 ? -0.47540 14.18328 -3.81334 1.000 23.29970 89 GLU B O 1
ATOM 1418 N N . ALA B 1 90 ? -0.30787 12.30963 -2.57038 1.000 20.45055 90 ALA B N 1
ATOM 1419 C CA . ALA B 1 90 ? -1.08589 11.51793 -3.51946 1.000 23.24408 90 ALA B CA 1
ATOM 1420 C C . ALA B 1 90 ? -2.50778 12.04835 -3.63883 1.000 20.14645 90 ALA B C 1
ATOM 1421 O O . ALA B 1 90 ? -3.04612 12.18293 -4.74478 1.000 20.08061 90 ALA B O 1
ATOM 1423 N N . LEU B 1 91 ? -3.14181 12.33613 -2.50177 1.000 17.11600 91 LEU B N 1
ATOM 1424 C CA . LEU B 1 91 ? -4.46311 12.94922 -2.53544 1.000 15.99086 91 LEU B CA 1
ATOM 1425 C C . LEU B 1 91 ? -4.41717 14.30916 -3.21998 1.000 16.16956 91 LEU B C 1
ATOM 1426 O O . LEU B 1 91 ? -5.31031 14.64458 -4.00469 1.000 16.00130 91 LEU B O 1
ATOM 1431 N N . ALA B 1 92 ? -3.36980 15.09575 -2.95236 1.000 15.43507 92 ALA B N 1
ATOM 1432 C CA . ALA B 1 92 ? -3.27972 16.43928 -3.51913 1.000 19.28495 92 ALA B CA 1
ATOM 1433 C C . ALA B 1 92 ? -3.25971 16.40556 -5.04421 1.000 21.12816 92 ALA B C 1
ATOM 1434 O O . ALA B 1 92 ? -3.84678 17.27846 -5.69810 1.000 18.36447 92 ALA B O 1
ATOM 1436 N N . ARG B 1 93 ? -2.58453 15.41155 -5.63100 1.000 21.05917 93 ARG B N 1
ATOM 1437 C CA . ARG B 1 93 ? -2.56021 15.30025 -7.08797 1.000 24.15316 93 ARG B CA 1
ATOM 1438 C C . ARG B 1 93 ? -3.93932 15.02591 -7.66707 1.000 26.01325 93 ARG B C 1
ATOM 1439 O O . ARG B 1 93 ? -4.17966 15.32166 -8.84471 1.000 25.36908 93 ARG B O 1
ATOM 1447 N N . LEU B 1 94 ? -4.84617 14.46205 -6.87479 1.000 19.81399 94 LEU B N 1
ATOM 1448 C CA . LEU B 1 94 ? -6.20252 14.22444 -7.34112 1.000 21.54788 94 LEU B CA 1
ATOM 1449 C C . LEU B 1 94 ? -7.09876 15.44669 -7.18814 1.000 24.16925 94 LEU B C 1
ATOM 1450 O O . LEU B 1 94 ? -8.21413 15.44256 -7.71991 1.000 22.46281 94 LEU B O 1
ATOM 1455 N N . GLU B 1 95 ? -6.64031 16.48689 -6.49357 1.000 20.67601 95 GLU B N 1
ATOM 1456 C CA . GLU B 1 95 ? -7.46491 17.66055 -6.24121 1.000 23.91878 95 GLU B CA 1
ATOM 1457 C C . GLU B 1 95 ? -7.06421 18.79864 -7.17637 1.000 28.05287 95 GLU B C 1
ATOM 1458 O O . GLU B 1 95 ? -7.86560 19.68767 -7.46462 1.000 35.13702 95 GLU B O 1
#

Sequence (185 aa):
AKERALTLEALRVMDAIDRRGSFAAAADELGRVPSALSYTMQKLEEELDVVLFDRSRTKFTNVGRMLLERRGRVLLEAADKLTTDAEEALARRLEHHHHRALTLEALRVMDAIDRRGSFAAAADELGRVPSALSYTMQKLEEELDVVLFDRSRTKFTNVGRMLLERGRVLLEAADKLTTDAEALARLE

InterPro domains:
  IPR000847 LysR, HTH, N-terminal domain [PF00126] (9-68)
  IPR000847 LysR, HTH, N-terminal domain [PS50931] (7-64)
  IPR005119 LysR, substrate-binding [PF03466] (94-288)
  IPR036388 Winged helix-like DNA-binding domain superfamily [G3DSA:1.10.10.10] (2-90)
  IPR036390 Winged helix DNA-binding domain superfamily [SSF46785] (8-91)

Radius of gyration: 17.64 Å; Cα contacts (8 Å, |Δi|>4): 223; chains: 2; bounding box: 49×34×45 Å

B-factor: mean 24.53, std 10.38, range [11.12, 65.4]